Protein AF-A0AAV5K5I3-F1 (afdb_monomer_lite)

Structure (mmCIF, N/CA/C/O backbone):
data_AF-A0AAV5K5I3-F1
#
_entry.id   AF-A0AAV5K5I3-F1
#
loop_
_atom_site.group_PDB
_atom_site.id
_atom_site.type_symbol
_atom_site.label_atom_id
_atom_site.label_alt_id
_atom_site.label_comp_id
_atom_site.label_asym_id
_atom_site.label_entity_id
_atom_site.label_seq_id
_atom_site.pdbx_PDB_ins_code
_atom_site.Cartn_x
_atom_site.Cartn_y
_atom_site.Cartn_z
_atom_site.occupancy
_atom_site.B_iso_or_equiv
_atom_site.auth_seq_id
_atom_site.auth_comp_id
_atom_site.auth_asym_id
_atom_site.auth_atom_id
_atom_site.pdbx_PDB_model_num
ATOM 1 N N . MET A 1 1 ? -13.689 -5.802 -12.348 1.00 28.77 1 MET A N 1
ATOM 2 C CA . MET A 1 1 ? -13.895 -6.308 -13.721 1.00 28.77 1 MET A CA 1
ATOM 3 C C . MET A 1 1 ? -12.537 -6.723 -14.247 1.00 28.77 1 MET A C 1
ATOM 5 O O . MET A 1 1 ? -11.609 -5.952 -14.022 1.00 28.77 1 MET A O 1
ATOM 9 N N . PRO A 1 2 ? -12.398 -7.909 -14.862 1.00 32.22 2 PRO A N 1
ATOM 10 C CA . PRO A 1 2 ? -11.173 -8.268 -15.570 1.00 32.22 2 PRO A CA 1
ATOM 11 C C . PRO A 1 2 ? -10.902 -7.204 -16.636 1.00 32.22 2 PRO A C 1
ATOM 13 O O . PRO A 1 2 ? -11.825 -6.769 -17.326 1.00 32.22 2 PRO A O 1
ATOM 16 N N . ILE A 1 3 ? -9.670 -6.711 -16.691 1.00 36.53 3 ILE A N 1
ATOM 17 C CA . ILE A 1 3 ? -9.288 -5.658 -17.629 1.00 36.53 3 ILE A CA 1
ATOM 18 C C . ILE A 1 3 ? -8.995 -6.301 -18.976 1.00 36.53 3 ILE A C 1
ATOM 20 O O . ILE A 1 3 ? -8.204 -7.233 -19.074 1.00 36.53 3 ILE A O 1
ATOM 24 N N . THR A 1 4 ? -9.692 -5.807 -19.990 1.00 37.00 4 THR A N 1
ATOM 25 C CA . THR A 1 4 ? -9.560 -6.173 -21.397 1.00 37.00 4 THR A CA 1
ATOM 26 C C . THR A 1 4 ? -8.419 -5.367 -22.021 1.00 37.00 4 THR A C 1
ATOM 28 O O . THR A 1 4 ? -8.369 -4.150 -21.834 1.00 37.00 4 THR A O 1
ATOM 31 N N . LEU A 1 5 ? -7.541 -6.002 -22.805 1.00 40.22 5 LEU A N 1
ATOM 32 C CA . LEU A 1 5 ? -6.456 -5.325 -23.540 1.00 40.22 5 LEU A CA 1
ATOM 33 C C . LEU A 1 5 ? -6.976 -4.292 -24.575 1.00 40.22 5 LEU A C 1
ATOM 35 O O . LEU A 1 5 ? -6.235 -3.412 -24.999 1.00 40.22 5 LEU A O 1
ATOM 39 N N . ASN A 1 6 ? -8.277 -4.321 -24.893 1.00 38.25 6 ASN A N 1
ATOM 40 C CA . ASN A 1 6 ? -8.937 -3.445 -25.873 1.00 38.25 6 ASN A CA 1
ATOM 41 C C . ASN A 1 6 ? -9.170 -1.986 -25.420 1.00 38.25 6 ASN A C 1
ATOM 43 O O . ASN A 1 6 ? -9.868 -1.238 -26.097 1.00 38.25 6 ASN A O 1
ATOM 47 N N . CYS A 1 7 ? -8.602 -1.526 -24.300 1.00 34.66 7 CYS A N 1
ATOM 48 C CA . CYS A 1 7 ? -8.714 -0.112 -23.902 1.00 34.66 7 CYS A CA 1
ATOM 49 C C . CYS A 1 7 ? -7.672 0.825 -24.5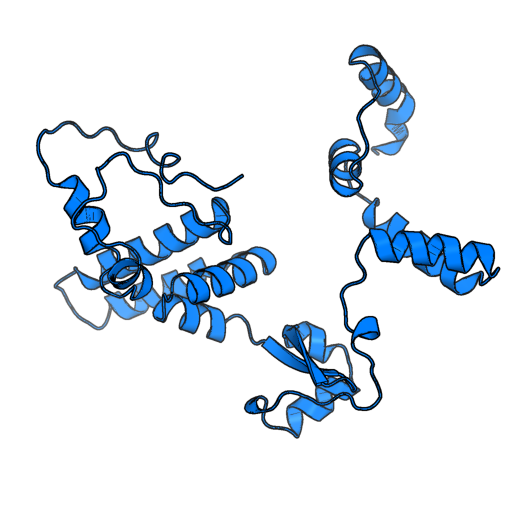51 1.00 34.66 7 CYS A C 1
ATOM 51 O O . CYS A 1 7 ? -7.645 2.005 -24.209 1.00 34.66 7 CYS A O 1
ATOM 53 N N . LEU A 1 8 ? -6.836 0.341 -25.477 1.00 40.84 8 LEU A N 1
ATOM 54 C CA . LEU A 1 8 ? -5.781 1.132 -26.135 1.00 40.84 8 LEU A CA 1
ATOM 55 C C . LEU A 1 8 ? -6.022 1.407 -27.633 1.00 40.84 8 LEU A C 1
ATOM 57 O O . LEU A 1 8 ? -5.112 1.875 -28.309 1.00 40.84 8 LEU A O 1
ATOM 61 N N . GLU A 1 9 ? -7.226 1.175 -28.165 1.00 38.06 9 GLU A N 1
ATOM 62 C CA . GLU A 1 9 ? -7.499 1.409 -29.598 1.00 38.06 9 GLU A CA 1
ATOM 63 C C . GLU A 1 9 ? -7.833 2.863 -29.970 1.00 38.06 9 GLU A C 1
ATOM 65 O O . GLU A 1 9 ? -7.814 3.218 -31.144 1.00 38.06 9 GLU A O 1
ATOM 70 N N . SER A 1 10 ? -8.090 3.760 -29.018 1.00 37.59 10 SER A N 1
ATOM 71 C CA . SER A 1 10 ? -8.530 5.128 -29.340 1.00 37.59 10 SER A CA 1
ATOM 72 C C . SER A 1 10 ? -7.406 6.158 -29.532 1.00 37.59 10 SER A C 1
ATOM 74 O O . SER A 1 10 ? -7.702 7.349 -29.623 1.00 37.59 10 SER A O 1
ATOM 76 N N . LEU A 1 11 ? -6.133 5.743 -29.629 1.00 36.62 11 LEU A N 1
ATOM 77 C CA . LEU A 1 11 ? -4.997 6.679 -29.719 1.00 36.62 11 LEU A CA 1
ATOM 78 C C . LEU A 1 11 ? -4.134 6.613 -30.987 1.00 36.62 11 LEU A C 1
ATOM 80 O O . LEU A 1 11 ? -3.285 7.485 -31.134 1.00 36.62 11 LEU A O 1
ATOM 84 N N . PHE A 1 12 ? -4.355 5.694 -31.934 1.00 30.53 12 PHE A N 1
ATOM 85 C CA . PHE A 1 12 ? -3.572 5.699 -33.179 1.00 30.53 12 PHE A CA 1
ATOM 86 C C . PHE A 1 12 ? -4.379 5.285 -34.417 1.00 30.53 12 PHE A C 1
ATOM 88 O O . PHE A 1 12 ? -4.848 4.158 -34.535 1.00 30.53 12 PHE A O 1
ATOM 95 N N . VAL A 1 13 ? -4.487 6.221 -35.365 1.00 29.78 13 VAL A N 1
ATOM 96 C CA . VAL A 1 13 ? -4.837 5.970 -36.768 1.00 29.78 13 VAL A CA 1
ATOM 97 C C . VAL A 1 13 ? -3.684 5.183 -37.394 1.00 29.78 13 VAL A C 1
ATOM 99 O O . VAL A 1 13 ? -2.587 5.720 -37.523 1.00 29.78 13 VAL A O 1
ATOM 102 N N . TRP A 1 14 ? -3.924 3.935 -37.791 1.00 32.47 14 TRP A N 1
ATOM 103 C CA . TRP A 1 14 ? -2.999 3.159 -38.617 1.00 32.47 14 TRP A CA 1
ATOM 104 C C . TRP A 1 14 ? -3.676 2.831 -39.947 1.00 32.47 14 TRP A C 1
ATOM 106 O O . TRP A 1 14 ? -4.373 1.829 -40.074 1.00 32.47 14 TRP A O 1
ATOM 116 N N . ASP A 1 15 ? -3.451 3.677 -40.951 1.00 27.44 15 ASP A N 1
ATOM 117 C CA . ASP A 1 15 ? -3.540 3.246 -42.343 1.00 27.44 15 ASP A CA 1
ATOM 118 C C . ASP A 1 15 ? -2.239 2.513 -42.680 1.00 27.44 15 ASP A C 1
ATOM 120 O O . ASP A 1 15 ? -1.219 3.150 -42.937 1.00 27.44 15 ASP A O 1
ATOM 124 N N . CYS A 1 16 ? -2.258 1.182 -42.654 1.00 27.61 16 CYS A N 1
ATOM 125 C CA . CYS A 1 16 ? -1.768 0.348 -43.755 1.00 27.61 16 CYS A CA 1
ATOM 126 C C . CYS A 1 16 ? -1.833 -1.138 -43.394 1.00 27.61 16 CYS A C 1
ATOM 128 O O . CYS A 1 16 ? -1.453 -1.580 -42.315 1.00 27.61 16 CYS A O 1
ATOM 130 N N . PHE A 1 17 ? -2.347 -1.870 -44.373 1.00 29.84 17 PHE A N 1
ATOM 131 C CA . PHE A 1 17 ? -2.590 -3.298 -44.441 1.00 29.84 17 PHE A CA 1
ATOM 132 C C . PHE A 1 17 ? -1.394 -4.188 -44.044 1.00 29.84 17 PHE A C 1
ATOM 134 O O . PHE A 1 17 ? -0.239 -3.867 -44.308 1.00 29.84 17 PHE A O 1
ATOM 141 N N . ASP A 1 18 ? -1.768 -5.371 -43.547 1.00 30.30 18 ASP A N 1
ATOM 142 C CA . ASP A 1 18 ? -1.036 -6.643 -43.482 1.00 30.30 18 ASP A CA 1
ATOM 143 C C . ASP A 1 18 ? -0.171 -6.977 -42.240 1.00 30.30 18 ASP A C 1
ATOM 145 O O . ASP A 1 18 ? 0.978 -6.577 -42.081 1.00 30.30 18 ASP A O 1
ATOM 149 N N . ILE A 1 19 ? -0.742 -7.871 -41.414 1.00 29.20 19 ILE A N 1
ATOM 150 C CA . ILE A 1 19 ? -0.135 -9.055 -40.751 1.00 29.20 19 ILE A CA 1
ATOM 151 C C . ILE A 1 19 ? 0.946 -8.819 -39.668 1.00 29.20 19 ILE A C 1
ATOM 153 O O . ILE A 1 19 ? 1.231 -9.719 -38.877 1.00 29.20 19 ILE A O 1
ATOM 157 N N . TYR A 1 20 ? 1.493 -7.616 -39.509 1.00 31.55 20 TYR A N 1
ATOM 158 C CA . TYR A 1 20 ? 2.615 -7.380 -38.583 1.00 31.55 20 TYR A CA 1
ATOM 159 C C . TYR A 1 20 ? 2.246 -7.036 -37.129 1.00 31.55 20 TYR A C 1
ATOM 161 O O . TYR A 1 20 ? 3.134 -7.006 -36.276 1.00 31.55 20 TYR A O 1
ATOM 169 N N . ALA A 1 21 ? 0.965 -6.861 -36.793 1.00 32.41 21 ALA A N 1
ATOM 170 C CA . ALA A 1 21 ? 0.553 -6.494 -35.431 1.00 32.41 21 ALA A CA 1
ATOM 171 C C . ALA A 1 21 ? 0.867 -7.581 -34.375 1.00 32.41 21 ALA A C 1
ATOM 173 O O . ALA A 1 21 ? 1.155 -7.261 -33.222 1.00 32.41 21 ALA A O 1
ATOM 174 N N . CYS A 1 22 ? 0.931 -8.859 -34.774 1.00 32.78 22 CYS A N 1
ATOM 175 C CA . CYS A 1 22 ? 1.299 -9.966 -33.879 1.00 32.78 22 CYS A CA 1
ATOM 176 C C . CYS A 1 22 ? 2.805 -9.973 -33.518 1.00 32.78 22 CYS A C 1
ATOM 178 O O . CYS A 1 22 ? 3.223 -10.578 -32.532 1.00 32.78 22 CYS A O 1
ATOM 180 N N . ARG A 1 23 ? 3.642 -9.246 -34.275 1.00 33.12 23 ARG A N 1
ATOM 181 C CA . ARG A 1 23 ? 5.075 -9.088 -33.983 1.00 33.12 23 ARG A CA 1
ATOM 182 C C . ARG A 1 23 ? 5.367 -8.013 -32.944 1.00 33.12 23 ARG A C 1
ATOM 184 O O . ARG A 1 23 ? 6.394 -8.097 -32.283 1.00 33.12 23 ARG A O 1
ATOM 191 N N . CYS A 1 24 ? 4.474 -7.044 -32.767 1.00 35.84 24 CYS A N 1
ATOM 192 C CA . CYS A 1 24 ? 4.642 -5.996 -31.766 1.00 35.84 24 CYS A CA 1
ATOM 193 C C . CYS A 1 24 ? 4.570 -6.581 -30.350 1.00 35.84 24 CYS A C 1
ATOM 195 O O . CYS A 1 24 ? 5.475 -6.350 -29.560 1.00 35.84 24 CYS A O 1
ATOM 197 N N . ILE A 1 25 ? 3.598 -7.450 -30.056 1.00 37.50 25 ILE A N 1
ATOM 198 C CA . ILE A 1 25 ? 3.520 -8.134 -28.750 1.00 37.50 25 ILE A CA 1
ATOM 199 C C . ILE A 1 25 ? 4.769 -9.004 -28.495 1.00 37.50 25 ILE A C 1
ATOM 201 O O . ILE A 1 25 ? 5.260 -9.054 -27.373 1.00 37.50 25 ILE A O 1
ATOM 205 N N . ASN A 1 26 ? 5.340 -9.604 -29.546 1.00 36.22 26 ASN A N 1
ATOM 206 C CA . ASN A 1 26 ? 6.554 -10.424 -29.472 1.00 36.22 26 ASN A CA 1
ATOM 207 C C . ASN A 1 26 ? 7.854 -9.590 -29.321 1.00 36.22 26 ASN A C 1
ATOM 209 O O . ASN A 1 26 ? 8.831 -10.062 -28.754 1.00 36.22 26 ASN A O 1
ATOM 213 N N . ALA A 1 27 ? 7.877 -8.335 -29.789 1.00 40.84 27 ALA A N 1
ATOM 214 C CA . ALA A 1 27 ? 9.049 -7.455 -29.710 1.00 40.84 27 ALA A CA 1
ATOM 215 C C . ALA A 1 27 ? 9.175 -6.705 -28.369 1.00 40.84 27 ALA A C 1
ATOM 217 O O . ALA A 1 27 ? 10.286 -6.362 -27.975 1.00 40.84 27 ALA A O 1
ATOM 218 N N . TYR A 1 28 ? 8.066 -6.464 -27.658 1.00 43.09 28 TYR A N 1
ATOM 219 C CA . TYR A 1 28 ? 8.068 -5.703 -26.396 1.00 43.09 28 TYR A CA 1
ATOM 220 C C . TYR A 1 28 ? 8.263 -6.555 -25.127 1.00 43.09 28 TYR A C 1
ATOM 222 O O . TYR A 1 28 ? 8.419 -5.997 -24.045 1.00 43.09 28 TYR A O 1
ATOM 230 N N . PHE A 1 29 ? 8.238 -7.889 -25.237 1.00 45.00 29 PHE A N 1
ATOM 231 C CA . PHE A 1 29 ? 8.153 -8.813 -24.094 1.00 45.00 29 PHE A CA 1
ATOM 232 C C . PHE A 1 29 ? 9.168 -9.971 -24.154 1.00 45.00 29 PHE A C 1
ATOM 234 O O . PHE A 1 29 ? 8.915 -11.050 -23.621 1.00 45.00 29 PHE A O 1
ATOM 241 N N . VAL A 1 30 ? 10.337 -9.762 -24.772 1.00 42.69 30 VAL A N 1
ATOM 242 C CA . VAL A 1 30 ? 11.380 -10.804 -24.911 1.00 42.69 30 VAL A CA 1
ATOM 243 C C . VAL A 1 30 ? 11.923 -11.285 -23.548 1.00 42.69 30 VAL A C 1
ATOM 245 O O . VAL A 1 30 ? 12.377 -12.421 -23.442 1.00 42.69 30 VAL A O 1
ATOM 248 N N . ASP A 1 31 ? 11.771 -10.486 -22.485 1.00 39.19 31 ASP A N 1
ATOM 249 C CA . ASP A 1 31 ? 12.214 -10.826 -21.122 1.00 39.19 31 ASP A CA 1
ATOM 250 C C . ASP A 1 31 ? 11.104 -11.376 -20.196 1.00 39.19 31 ASP A C 1
ATOM 252 O O . ASP A 1 31 ? 11.361 -11.651 -19.025 1.00 39.19 31 ASP A O 1
ATOM 256 N N . CYS A 1 32 ? 9.865 -11.549 -20.677 1.00 40.41 32 CYS A N 1
ATOM 257 C CA . CYS A 1 32 ? 8.726 -11.954 -19.842 1.00 40.41 32 CYS A CA 1
ATOM 258 C C . CYS A 1 32 ? 8.441 -13.459 -19.957 1.00 40.41 32 CYS A C 1
ATOM 260 O O . CYS A 1 32 ? 7.805 -13.944 -20.898 1.00 40.41 32 CYS A O 1
ATOM 262 N N . PHE A 1 33 ? 8.925 -14.216 -18.974 1.00 38.09 33 PHE A N 1
ATOM 263 C CA . PHE A 1 33 ? 8.929 -15.680 -18.988 1.00 38.09 33 PHE A CA 1
ATOM 264 C C . PHE A 1 33 ? 7.515 -16.293 -18.818 1.00 38.09 33 PHE A C 1
ATOM 266 O O . PHE A 1 33 ? 7.261 -17.379 -19.349 1.00 38.09 33 PHE A O 1
ATOM 273 N N . ILE A 1 34 ? 6.550 -15.569 -18.219 1.00 39.06 34 ILE A N 1
ATOM 274 C CA . ILE A 1 34 ? 5.124 -15.970 -18.166 1.00 39.06 34 ILE A CA 1
ATOM 275 C C . ILE A 1 34 ? 4.421 -15.863 -19.527 1.00 39.06 34 ILE A C 1
ATOM 277 O O . ILE A 1 34 ? 3.647 -16.758 -19.874 1.00 39.06 34 ILE A O 1
ATOM 281 N N . ILE A 1 35 ? 4.691 -14.825 -20.330 1.00 42.28 35 ILE A N 1
ATOM 282 C CA . ILE A 1 35 ? 4.069 -14.678 -21.663 1.00 42.28 35 ILE A CA 1
ATOM 283 C C . ILE A 1 35 ? 4.551 -15.787 -22.606 1.00 42.28 35 ILE A C 1
ATOM 285 O O . ILE A 1 35 ? 3.774 -16.273 -23.420 1.00 42.28 35 ILE A O 1
ATOM 289 N N . SER A 1 36 ? 5.790 -16.251 -22.433 1.00 40.06 36 SER A N 1
ATOM 290 C CA . SER A 1 36 ? 6.360 -17.356 -23.212 1.00 40.06 36 SER A CA 1
ATOM 291 C C . SER A 1 36 ? 5.856 -18.749 -22.785 1.00 40.06 36 SER A C 1
ATOM 293 O O . SER A 1 36 ? 5.710 -19.626 -23.631 1.00 40.06 36 SER A O 1
ATOM 295 N N . ASN A 1 37 ? 5.554 -18.978 -21.495 1.00 35.28 37 ASN A N 1
ATOM 296 C CA . ASN A 1 37 ? 5.188 -20.317 -20.990 1.00 35.28 37 ASN A CA 1
ATOM 297 C C . ASN A 1 37 ? 3.688 -20.563 -20.750 1.00 35.28 37 ASN A C 1
ATOM 299 O O . ASN A 1 37 ? 3.273 -21.721 -20.756 1.00 35.28 37 ASN A O 1
ATOM 303 N N . TYR A 1 38 ? 2.869 -19.532 -20.514 1.00 37.75 38 TYR A N 1
ATOM 304 C CA . TYR A 1 38 ? 1.425 -19.703 -20.266 1.00 37.75 38 TYR A CA 1
ATOM 305 C C . TYR A 1 38 ? 0.543 -19.348 -21.464 1.00 37.75 38 TYR A C 1
ATOM 307 O O . TYR A 1 38 ? -0.617 -19.761 -21.512 1.00 37.75 38 TYR A O 1
ATOM 315 N N . ILE A 1 39 ? 1.081 -18.618 -22.440 1.00 38.69 39 ILE A N 1
ATOM 316 C CA . ILE A 1 39 ? 0.418 -18.384 -23.716 1.00 38.69 39 ILE A CA 1
ATOM 317 C C . ILE A 1 39 ? 1.122 -19.277 -24.725 1.00 38.69 39 ILE A C 1
ATOM 319 O O . ILE A 1 39 ? 2.184 -18.956 -25.247 1.00 38.69 39 ILE A O 1
ATOM 323 N N . VAL A 1 40 ? 0.515 -20.423 -25.012 1.00 35.41 40 VAL A N 1
ATOM 324 C CA . VAL A 1 40 ? 0.776 -21.121 -26.268 1.00 35.41 40 VAL A CA 1
ATOM 325 C C . VAL A 1 40 ? 0.274 -20.181 -27.372 1.00 35.41 40 VAL A C 1
ATOM 327 O O . VAL A 1 40 ? -0.891 -20.236 -27.755 1.00 35.41 40 VAL A O 1
ATOM 330 N N . ILE A 1 41 ? 1.127 -19.269 -27.860 1.00 41.09 41 ILE A N 1
ATOM 331 C CA . ILE A 1 41 ? 0.860 -18.400 -29.028 1.00 41.09 41 ILE A CA 1
ATOM 332 C C . ILE A 1 41 ? 0.935 -19.239 -30.322 1.00 41.09 41 ILE A C 1
ATOM 334 O O . ILE A 1 41 ? 1.419 -18.779 -31.351 1.00 41.09 41 ILE A O 1
ATOM 338 N N . GLU A 1 42 ? 0.523 -20.506 -30.278 1.00 40.75 42 GLU A N 1
ATOM 339 C CA . GLU A 1 42 ? 0.370 -21.316 -31.487 1.00 40.75 42 GLU A CA 1
ATOM 340 C C . GLU A 1 42 ? -1.086 -21.330 -31.977 1.00 40.75 42 GLU A C 1
ATOM 342 O O . GLU A 1 42 ? -1.284 -21.603 -33.152 1.00 40.75 42 GLU A O 1
ATOM 347 N N . ASP A 1 43 ? -2.082 -20.932 -31.160 1.00 40.88 43 ASP A N 1
ATOM 348 C CA . ASP A 1 43 ? -3.507 -21.012 -31.555 1.00 40.88 43 ASP A CA 1
ATOM 349 C C . ASP A 1 43 ? -4.431 -19.875 -31.050 1.00 40.88 43 ASP A C 1
ATOM 351 O O . ASP A 1 43 ? -5.648 -19.949 -31.220 1.00 40.88 43 ASP A O 1
ATOM 355 N N . VAL A 1 44 ? -3.906 -18.807 -30.437 1.00 46.38 44 VAL A N 1
ATOM 356 C CA . VAL A 1 44 ? -4.742 -17.699 -29.925 1.00 46.38 44 VAL A CA 1
ATOM 357 C C . VAL A 1 44 ? -4.933 -16.642 -31.020 1.00 46.38 44 VAL A C 1
ATOM 359 O O . VAL A 1 44 ? -3.961 -16.050 -31.495 1.00 46.38 44 VAL A O 1
ATOM 362 N N . GLY A 1 45 ? -6.178 -16.428 -31.458 1.00 46.94 45 GLY A N 1
ATOM 363 C CA . GLY A 1 45 ? -6.514 -15.473 -32.516 1.00 46.94 45 GLY A CA 1
ATOM 364 C C . GLY A 1 45 ? -6.289 -14.027 -32.069 1.00 46.94 45 GLY A C 1
ATOM 365 O O . GLY A 1 45 ? -6.315 -13.724 -30.880 1.00 46.94 45 GLY A O 1
ATOM 366 N N . ALA A 1 46 ? -6.104 -13.105 -33.021 1.00 49.84 46 ALA A N 1
ATOM 367 C CA . ALA A 1 46 ? -5.841 -11.682 -32.753 1.00 49.84 46 ALA A CA 1
ATOM 368 C C . ALA A 1 46 ? -6.932 -10.958 -31.922 1.00 49.84 46 ALA A C 1
ATOM 370 O O . ALA A 1 46 ? -6.700 -9.836 -31.479 1.00 49.84 46 ALA A O 1
ATOM 371 N N . ASP A 1 47 ? -8.076 -11.608 -31.685 1.00 48.38 47 ASP A N 1
ATOM 372 C CA . ASP A 1 47 ? -9.245 -11.076 -30.976 1.00 48.38 47 ASP A CA 1
ATOM 373 C C . ASP A 1 47 ? -9.455 -11.674 -29.567 1.00 48.38 47 ASP A C 1
ATOM 375 O O . ASP A 1 47 ? -10.391 -11.290 -28.858 1.00 48.38 47 ASP A O 1
ATOM 379 N N . ASP A 1 48 ? -8.611 -12.613 -29.131 1.00 44.84 48 ASP A N 1
ATOM 380 C CA . ASP A 1 48 ? -8.796 -13.305 -27.854 1.00 44.84 48 ASP A CA 1
ATOM 381 C C . ASP A 1 48 ? -8.221 -12.499 -26.672 1.00 44.84 48 ASP A C 1
ATOM 383 O O . ASP A 1 48 ? -7.042 -12.145 -26.606 1.00 44.84 48 ASP A O 1
ATOM 387 N N . VAL A 1 49 ? -9.079 -12.207 -25.692 1.00 48.44 49 VAL A N 1
ATOM 388 C CA . VAL A 1 49 ? -8.748 -11.382 -24.521 1.00 48.44 49 VAL A CA 1
ATOM 389 C C . VAL A 1 49 ? -8.079 -12.218 -23.427 1.00 48.44 49 VAL A C 1
ATOM 391 O O . VAL A 1 49 ? -8.687 -13.147 -22.897 1.00 48.44 49 VAL A O 1
ATOM 394 N N . ILE A 1 50 ? -6.879 -11.816 -22.991 1.00 55.31 50 ILE A N 1
ATOM 395 C CA . ILE A 1 50 ? -6.177 -12.430 -21.851 1.00 55.31 50 ILE A CA 1
ATOM 396 C C . ILE A 1 50 ? -6.557 -11.700 -20.550 1.00 55.31 50 ILE A C 1
ATOM 398 O O . ILE A 1 50 ? -6.216 -10.525 -20.380 1.00 55.31 50 ILE A O 1
ATOM 402 N N . PRO A 1 51 ? -7.254 -12.351 -19.604 1.00 56.00 51 PRO A N 1
ATOM 403 C CA . PRO A 1 51 ? -7.629 -11.718 -18.349 1.00 56.00 51 PRO A CA 1
ATOM 404 C C . PRO A 1 51 ? -6.429 -11.611 -17.399 1.00 56.00 51 PRO A C 1
ATOM 406 O O . PRO A 1 51 ? -5.819 -12.613 -17.032 1.00 56.00 51 PRO A O 1
ATOM 409 N N . LEU A 1 52 ? -6.148 -10.394 -16.925 1.00 61.31 52 LEU A N 1
ATOM 410 C CA . LEU A 1 52 ? -5.178 -10.125 -15.858 1.00 61.31 52 LEU A CA 1
ATOM 411 C C . LEU A 1 52 ? -5.925 -9.793 -14.553 1.00 61.31 52 LEU A C 1
ATOM 413 O O . LEU A 1 52 ? -6.274 -8.635 -14.320 1.00 61.31 52 LEU A O 1
ATOM 417 N N . PRO A 1 53 ? -6.231 -10.785 -13.697 1.00 64.69 53 PRO A N 1
ATOM 418 C CA . PRO A 1 53 ? -7.086 -10.580 -12.524 1.00 64.69 53 PRO A CA 1
ATOM 419 C C . PRO A 1 53 ? -6.434 -9.735 -11.419 1.00 64.69 53 PRO A C 1
ATOM 421 O O . PRO A 1 53 ? -7.148 -9.113 -10.635 1.00 64.69 53 PRO A O 1
ATOM 424 N N . ASN A 1 54 ? -5.099 -9.690 -11.367 1.00 61.09 54 ASN A N 1
ATOM 425 C CA . ASN A 1 54 ? -4.337 -9.079 -10.272 1.00 61.09 54 ASN A CA 1
ATOM 426 C C . ASN A 1 54 ? -3.681 -7.740 -10.634 1.00 61.09 54 ASN A C 1
ATOM 428 O O . ASN A 1 54 ? -2.965 -7.167 -9.815 1.00 61.09 54 ASN A O 1
ATOM 432 N N . VAL A 1 55 ? -3.921 -7.229 -11.843 1.00 73.81 55 VAL A N 1
ATOM 433 C CA . VAL A 1 55 ? -3.325 -5.981 -12.332 1.00 73.81 55 VAL A CA 1
ATOM 434 C C . VAL A 1 55 ? -4.446 -5.026 -12.715 1.00 73.81 55 VAL A C 1
ATOM 436 O O . VAL A 1 55 ? -5.341 -5.397 -13.468 1.00 73.81 55 VAL A O 1
ATOM 439 N N . THR A 1 56 ? -4.426 -3.798 -12.188 1.00 78.50 56 THR A N 1
ATOM 440 C CA . THR A 1 56 ? -5.419 -2.770 -12.542 1.00 78.50 56 THR A CA 1
ATOM 441 C C . THR A 1 56 ? -5.076 -2.114 -13.885 1.00 78.50 56 THR A C 1
ATOM 443 O O . THR A 1 56 ? -3.924 -2.130 -14.306 1.00 78.50 56 THR A O 1
ATOM 446 N N . SER A 1 57 ? -6.043 -1.492 -14.572 1.00 75.94 57 SER A N 1
ATOM 447 C CA . SER A 1 57 ? -5.800 -0.874 -15.889 1.00 75.94 57 SER A CA 1
ATOM 448 C C . SER A 1 57 ? -4.799 0.275 -15.796 1.00 75.94 57 SER A C 1
ATOM 450 O O . SER A 1 57 ? -3.937 0.425 -16.657 1.00 75.94 57 SER A O 1
ATOM 452 N N . LYS A 1 58 ? -4.879 1.048 -14.707 1.00 80.38 58 LYS A N 1
ATOM 453 C CA . LYS A 1 58 ? -3.935 2.120 -14.383 1.00 80.38 58 LYS A CA 1
ATOM 454 C C . LYS A 1 58 ? -2.508 1.581 -14.245 1.00 80.38 58 LYS A C 1
ATOM 456 O O . LYS A 1 58 ? -1.581 2.167 -14.793 1.00 80.38 58 LYS A O 1
ATOM 461 N N . VAL A 1 59 ? -2.342 0.468 -13.532 1.00 83.81 59 VAL A N 1
ATOM 462 C CA . VAL A 1 59 ? -1.033 -0.162 -13.305 1.00 83.81 59 VAL A CA 1
ATOM 463 C C . VAL A 1 59 ? -0.508 -0.782 -14.589 1.00 83.81 59 VAL A C 1
ATOM 465 O O . VAL A 1 59 ? 0.639 -0.546 -14.943 1.00 83.81 59 VAL A O 1
ATOM 468 N N . LEU A 1 60 ? -1.356 -1.493 -15.333 1.00 80.94 60 LEU A N 1
ATOM 469 C CA . LEU A 1 60 ? -0.981 -2.088 -16.612 1.00 80.94 60 LEU A CA 1
ATOM 470 C C . LEU A 1 60 ? -0.515 -1.025 -17.614 1.00 80.94 60 LEU A C 1
ATOM 472 O O . LEU A 1 60 ? 0.500 -1.215 -18.272 1.00 80.94 60 LEU A O 1
ATOM 476 N N . SER A 1 61 ? -1.198 0.121 -17.683 1.00 80.44 61 SER A N 1
ATOM 477 C CA . SER A 1 61 ? -0.776 1.243 -18.531 1.00 80.44 61 SER A CA 1
ATOM 478 C C . SER A 1 61 ? 0.628 1.738 -18.180 1.00 80.44 61 SER A C 1
ATOM 480 O O . SER A 1 61 ? 1.408 2.028 -19.081 1.00 80.44 61 SER A O 1
ATOM 482 N N . LYS A 1 62 ? 0.956 1.816 -16.886 1.00 86.88 62 LYS A N 1
ATOM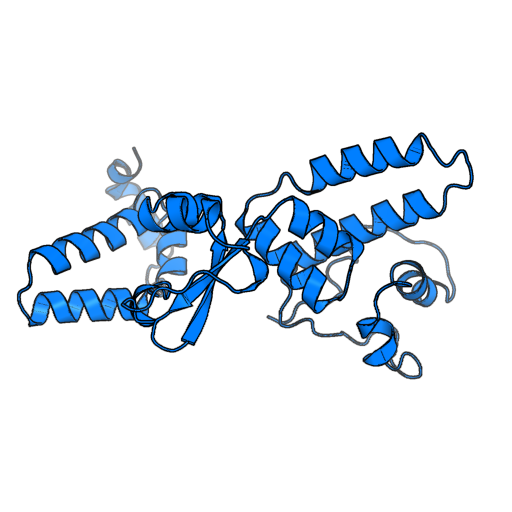 483 C CA . LYS A 1 62 ? 2.281 2.216 -16.393 1.00 86.88 62 LYS A CA 1
ATOM 484 C C . LYS A 1 62 ? 3.350 1.155 -16.668 1.00 86.88 62 LYS A C 1
ATOM 486 O O . LYS A 1 62 ? 4.465 1.503 -17.032 1.00 86.88 62 LYS A O 1
ATOM 491 N N . VAL A 1 63 ? 3.013 -0.128 -16.537 1.00 83.69 63 VAL A N 1
ATOM 492 C CA . VAL A 1 63 ? 3.911 -1.233 -16.912 1.00 83.69 63 VAL A CA 1
ATOM 493 C C . VAL A 1 63 ? 4.232 -1.179 -18.408 1.00 83.69 63 VAL A C 1
ATOM 495 O O . VAL A 1 63 ? 5.389 -1.290 -18.791 1.00 83.69 63 VAL A O 1
ATOM 498 N N . ILE A 1 64 ? 3.227 -0.940 -19.254 1.00 80.19 64 ILE A N 1
ATOM 499 C CA . ILE A 1 64 ? 3.419 -0.810 -20.705 1.00 80.19 64 ILE A CA 1
ATOM 500 C C . ILE A 1 64 ? 4.279 0.416 -21.043 1.00 80.19 64 ILE A C 1
ATOM 502 O O . ILE A 1 64 ? 5.147 0.317 -21.904 1.00 80.19 64 ILE A O 1
ATOM 506 N N . GLU A 1 65 ? 4.050 1.554 -20.381 1.00 86.19 65 GLU A N 1
ATOM 507 C CA . GLU A 1 65 ? 4.881 2.764 -20.505 1.00 86.19 65 GLU A CA 1
ATOM 508 C C . GLU A 1 65 ? 6.356 2.449 -20.206 1.00 86.19 65 GLU A C 1
ATOM 510 O O . GLU A 1 65 ? 7.216 2.744 -21.030 1.00 86.19 65 GLU A O 1
ATOM 515 N N . TYR A 1 66 ? 6.628 1.750 -19.098 1.00 86.44 66 TYR A N 1
ATOM 516 C CA . TYR A 1 66 ? 7.974 1.303 -18.728 1.00 86.44 66 TYR A CA 1
ATOM 517 C C . TYR A 1 66 ? 8.623 0.411 -19.792 1.00 86.44 66 TYR A C 1
ATOM 519 O O . TYR A 1 66 ? 9.749 0.673 -20.219 1.00 86.44 66 TYR A O 1
ATOM 527 N N . CYS A 1 67 ? 7.910 -0.626 -20.244 1.00 80.50 67 CYS A N 1
ATOM 528 C CA . CYS A 1 67 ? 8.425 -1.558 -21.246 1.00 80.50 67 CYS A CA 1
ATOM 529 C C . CYS A 1 67 ? 8.736 -0.863 -22.577 1.00 80.50 67 CYS A C 1
ATOM 531 O O . CYS A 1 67 ? 9.751 -1.172 -23.195 1.00 80.50 67 CYS A O 1
ATOM 533 N N . LYS A 1 68 ? 7.892 0.079 -23.019 1.00 80.12 68 LYS A N 1
ATOM 534 C CA . LYS A 1 68 ? 8.111 0.820 -24.270 1.00 80.12 68 LYS A CA 1
ATOM 535 C C . LYS A 1 68 ? 9.398 1.633 -24.228 1.00 80.12 68 LYS A C 1
ATOM 537 O O . LYS A 1 68 ? 10.223 1.474 -25.122 1.00 80.12 68 LYS A O 1
ATOM 542 N N . GLU A 1 69 ? 9.594 2.416 -23.171 1.00 83.38 69 GLU A N 1
ATOM 543 C CA . GLU A 1 69 ? 10.781 3.266 -23.038 1.00 83.38 69 GLU A CA 1
ATOM 544 C C . GLU A 1 69 ? 12.076 2.434 -23.042 1.00 83.38 69 GLU A C 1
ATOM 546 O O . GLU A 1 69 ? 13.033 2.744 -23.748 1.00 83.38 69 GLU A O 1
ATOM 551 N N . HIS A 1 70 ? 12.086 1.311 -22.315 1.00 79.88 70 HIS A N 1
ATOM 552 C CA . HIS A 1 70 ? 13.267 0.448 -22.202 1.00 79.88 70 HIS A CA 1
ATOM 553 C C . HIS A 1 70 ? 13.577 -0.323 -23.489 1.00 79.88 70 HIS A C 1
ATOM 555 O O . HIS A 1 70 ? 14.743 -0.587 -23.783 1.00 79.88 70 HIS A O 1
ATOM 561 N N . VAL A 1 71 ? 12.557 -0.668 -24.278 1.00 74.44 71 VAL A N 1
ATOM 562 C CA . VAL A 1 71 ? 12.736 -1.306 -25.591 1.00 74.44 71 VAL A CA 1
ATOM 563 C C . VAL A 1 71 ? 13.217 -0.294 -26.631 1.00 74.44 71 VAL A C 1
ATOM 565 O O . VAL A 1 71 ? 14.076 -0.620 -27.449 1.00 74.44 71 VAL A O 1
ATOM 568 N N . GLU A 1 72 ? 12.703 0.935 -26.613 1.00 72.75 72 GLU A N 1
ATOM 569 C CA . GLU A 1 72 ? 13.161 2.004 -27.508 1.00 72.75 72 GLU A CA 1
ATOM 570 C C . GLU A 1 72 ? 14.619 2.386 -27.219 1.00 72.75 72 GLU A C 1
ATOM 572 O O . GLU A 1 72 ? 15.426 2.461 -28.149 1.00 72.75 72 GLU A O 1
ATOM 577 N N . ALA A 1 73 ? 14.996 2.488 -25.941 1.00 69.12 73 ALA A N 1
ATOM 578 C CA . ALA A 1 73 ? 16.377 2.726 -25.520 1.00 69.12 73 ALA A CA 1
ATOM 579 C C . ALA A 1 73 ? 17.337 1.574 -25.884 1.00 69.12 73 ALA A C 1
ATOM 581 O O . ALA A 1 73 ? 18.508 1.815 -26.175 1.00 69.12 73 ALA A O 1
ATOM 582 N N . ALA A 1 74 ? 16.862 0.322 -25.903 1.00 65.94 74 ALA A N 1
ATOM 583 C CA . ALA A 1 74 ? 17.675 -0.842 -26.271 1.00 65.94 74 ALA A CA 1
ATOM 584 C C . ALA A 1 74 ? 17.933 -0.970 -27.786 1.00 65.94 74 ALA A C 1
ATOM 586 O O . ALA A 1 74 ? 18.912 -1.599 -28.186 1.00 65.94 74 ALA A O 1
ATOM 587 N N . ASN A 1 75 ? 17.076 -0.385 -28.632 1.00 64.88 75 ASN A N 1
ATOM 588 C CA . ASN A 1 75 ? 17.166 -0.486 -30.095 1.00 64.88 75 ASN A CA 1
ATOM 589 C C . ASN A 1 75 ? 17.990 0.636 -30.757 1.00 64.88 75 ASN A C 1
ATOM 591 O O . ASN A 1 75 ? 18.217 0.587 -31.968 1.00 64.88 75 ASN A O 1
ATOM 595 N N . SER A 1 76 ? 18.441 1.651 -30.012 1.00 61.97 76 SER A N 1
ATOM 596 C CA . SER A 1 76 ? 19.306 2.699 -30.565 1.00 61.97 76 SER A CA 1
ATOM 597 C C . SER A 1 76 ? 20.760 2.210 -30.679 1.00 61.97 76 SER A C 1
ATOM 599 O O . SER A 1 76 ? 21.428 2.008 -29.667 1.00 61.97 76 SER A O 1
ATOM 601 N N . ASP A 1 77 ? 21.261 2.049 -31.908 1.00 55.12 77 ASP A N 1
ATOM 602 C CA . ASP A 1 77 ? 22.602 1.513 -32.243 1.00 55.12 77 ASP A CA 1
ATOM 603 C C . ASP A 1 77 ? 23.771 2.490 -31.942 1.00 55.12 77 ASP A C 1
ATOM 605 O O . ASP A 1 77 ? 24.942 2.184 -32.161 1.00 55.12 77 ASP A O 1
ATOM 609 N N . ASP A 1 78 ? 23.486 3.684 -31.407 1.00 58.44 78 ASP A N 1
ATOM 610 C CA . ASP A 1 78 ? 24.476 4.742 -31.189 1.00 58.44 78 ASP A CA 1
ATOM 611 C C . ASP A 1 78 ? 24.797 4.976 -29.696 1.00 58.44 78 ASP A C 1
ATOM 613 O O . ASP A 1 78 ? 24.046 5.583 -28.938 1.00 58.44 78 ASP A O 1
ATOM 617 N N . ARG A 1 79 ? 26.026 4.587 -29.317 1.00 54.16 79 ARG A N 1
ATOM 618 C CA . ARG A 1 79 ? 26.818 5.085 -28.167 1.00 54.16 79 ARG A CA 1
ATOM 619 C C . ARG A 1 79 ? 26.315 4.713 -26.753 1.00 54.16 79 ARG A C 1
ATOM 621 O O . ARG A 1 79 ? 25.822 5.539 -25.987 1.00 54.16 79 ARG A O 1
ATOM 628 N N . ALA A 1 80 ? 26.656 3.483 -26.366 1.00 59.25 80 ALA A N 1
ATOM 629 C CA . ALA A 1 80 ? 26.353 2.736 -25.133 1.00 59.25 80 ALA A CA 1
ATOM 630 C C . ALA A 1 80 ? 26.667 3.361 -23.740 1.00 59.25 80 ALA A C 1
ATOM 632 O O . ALA A 1 80 ? 26.630 2.648 -22.739 1.00 59.25 80 ALA A O 1
ATOM 633 N N . THR A 1 81 ? 26.969 4.656 -23.619 1.00 57.41 81 THR A N 1
ATOM 634 C CA . THR A 1 81 ? 27.228 5.309 -22.316 1.00 57.41 81 THR A CA 1
ATOM 635 C C . THR A 1 81 ? 26.340 6.512 -22.011 1.00 57.41 81 THR A C 1
ATOM 637 O O . THR A 1 81 ? 26.031 6.709 -20.844 1.00 57.41 81 THR A O 1
ATOM 640 N N . TYR A 1 82 ? 25.891 7.284 -23.007 1.00 53.84 82 TYR A N 1
ATOM 641 C CA . TYR A 1 82 ? 25.071 8.484 -22.760 1.00 53.84 82 TYR A CA 1
ATOM 642 C C . TYR A 1 82 ? 23.575 8.156 -22.627 1.00 53.84 82 TYR A C 1
ATOM 644 O O . TYR A 1 82 ? 22.918 8.640 -21.712 1.00 53.84 82 TYR A O 1
ATOM 652 N N . VAL A 1 83 ? 23.071 7.236 -23.460 1.00 56.81 83 VAL A N 1
ATOM 653 C CA . VAL A 1 83 ? 21.676 6.748 -23.422 1.00 56.81 83 VAL A CA 1
ATOM 654 C C . VAL A 1 83 ? 21.332 6.111 -22.067 1.00 56.81 83 VAL A C 1
ATOM 656 O O . VAL A 1 83 ? 20.215 6.224 -21.578 1.00 56.81 83 VAL A O 1
ATOM 659 N N . ASN A 1 84 ? 22.317 5.494 -21.408 1.00 65.25 84 ASN A N 1
ATOM 660 C CA . ASN A 1 84 ? 22.138 4.875 -20.095 1.00 65.25 84 ASN A CA 1
ATOM 661 C C . ASN A 1 84 ? 21.846 5.918 -18.994 1.00 65.25 84 ASN A C 1
ATOM 663 O O . ASN A 1 84 ? 21.083 5.646 -18.073 1.00 65.25 84 ASN A O 1
ATOM 667 N N . ASP A 1 85 ? 22.412 7.124 -19.086 1.00 76.00 85 ASP A N 1
ATOM 668 C CA . ASP A 1 85 ? 22.168 8.174 -18.091 1.00 76.00 85 ASP A CA 1
ATOM 669 C C . ASP A 1 85 ? 20.820 8.879 -18.310 1.00 76.00 85 ASP A C 1
ATOM 671 O O . ASP A 1 85 ? 20.158 9.230 -17.332 1.00 76.00 85 ASP A O 1
ATOM 675 N N . GLU A 1 86 ? 20.367 9.016 -19.562 1.00 81.56 86 GLU A N 1
ATOM 676 C CA . GLU A 1 86 ? 19.005 9.478 -19.875 1.00 81.56 86 GLU A CA 1
ATOM 677 C C . GLU A 1 86 ? 17.948 8.467 -19.416 1.00 81.56 86 GLU A C 1
ATOM 679 O O . GLU A 1 86 ? 16.980 8.857 -18.765 1.00 81.56 86 GLU A O 1
ATOM 684 N N . LEU A 1 87 ? 18.173 7.169 -19.652 1.00 83.19 87 LEU A N 1
ATOM 685 C CA . LEU A 1 87 ? 17.269 6.110 -19.198 1.00 83.19 87 LEU A CA 1
ATOM 686 C C . LEU A 1 87 ? 17.185 6.050 -17.667 1.00 83.19 87 LEU A C 1
ATOM 688 O O . LEU A 1 87 ? 16.094 5.976 -17.117 1.00 83.19 87 LEU A O 1
ATOM 692 N N . LYS A 1 88 ? 18.310 6.188 -16.954 1.00 87.00 88 LYS A N 1
ATOM 693 C CA . LYS A 1 88 ? 18.305 6.294 -15.483 1.00 87.00 88 LYS A CA 1
ATOM 694 C C . LYS A 1 88 ? 17.570 7.531 -14.977 1.00 87.00 88 LYS A C 1
ATOM 696 O O . LYS A 1 88 ? 16.932 7.480 -13.925 1.00 87.00 88 LYS A O 1
ATOM 701 N N . ALA A 1 89 ? 17.706 8.664 -15.668 1.00 89.56 89 ALA A N 1
ATOM 702 C CA . ALA A 1 89 ? 16.979 9.878 -15.311 1.00 89.56 89 ALA A CA 1
ATOM 703 C C . ALA A 1 89 ? 15.472 9.677 -15.507 1.00 89.56 89 ALA A C 1
ATOM 705 O O . ALA A 1 89 ? 14.685 10.063 -14.642 1.00 89.56 89 ALA A O 1
ATOM 706 N N . TRP A 1 90 ? 15.088 9.007 -16.593 1.00 92.44 90 TRP A N 1
ATOM 707 C CA . TRP A 1 90 ? 13.710 8.620 -16.846 1.00 92.44 90 TRP A CA 1
ATOM 708 C C . TRP A 1 90 ? 13.191 7.637 -15.793 1.00 92.44 90 TRP A C 1
ATOM 710 O O . TRP A 1 90 ? 12.128 7.877 -15.235 1.00 92.44 90 TRP A O 1
ATOM 720 N N . ASP A 1 91 ? 13.958 6.606 -15.425 1.00 91.56 91 ASP A N 1
ATOM 721 C CA . ASP A 1 91 ? 13.619 5.666 -14.346 1.00 91.56 91 ASP A CA 1
ATOM 722 C C . ASP A 1 91 ? 13.350 6.390 -13.025 1.00 91.56 91 ASP A C 1
ATOM 724 O O . ASP A 1 91 ? 12.364 6.113 -12.335 1.00 91.56 91 ASP A O 1
ATOM 728 N N . ALA A 1 92 ? 14.203 7.361 -12.686 1.00 90.62 92 ALA A N 1
ATOM 729 C CA . ALA A 1 92 ? 14.052 8.186 -11.494 1.00 90.62 92 ALA A CA 1
ATOM 730 C C . ALA A 1 92 ? 12.803 9.084 -11.541 1.00 90.62 92 ALA A C 1
ATOM 732 O O . ALA A 1 92 ? 12.254 9.415 -10.488 1.00 90.62 92 ALA A O 1
ATOM 733 N N . ASP A 1 93 ? 12.345 9.478 -12.729 1.00 93.69 93 ASP A N 1
ATOM 734 C CA . ASP A 1 93 ? 11.105 10.229 -12.929 1.00 93.69 93 ASP A CA 1
ATOM 735 C C . ASP A 1 93 ? 9.872 9.317 -12.955 1.00 93.69 93 ASP A C 1
ATOM 737 O O . ASP A 1 93 ? 8.846 9.652 -12.358 1.00 93.69 93 ASP A O 1
ATOM 741 N N . PHE A 1 94 ? 9.974 8.133 -13.557 1.00 93.19 94 PHE A N 1
ATOM 742 C CA . PHE A 1 94 ? 8.912 7.134 -13.644 1.00 93.19 94 PHE A CA 1
ATOM 743 C C . PHE A 1 94 ? 8.417 6.706 -12.258 1.00 93.19 94 PHE A C 1
ATOM 745 O O . PHE A 1 94 ? 7.212 6.549 -12.036 1.00 93.19 94 PHE A O 1
ATOM 752 N N . VAL A 1 95 ? 9.335 6.592 -11.294 1.00 91.50 95 VAL A N 1
ATOM 753 C CA . VAL A 1 95 ? 9.027 6.226 -9.902 1.00 91.50 95 VAL A CA 1
ATOM 754 C C . VAL A 1 95 ? 8.433 7.372 -9.075 1.00 91.50 95 VAL A C 1
ATOM 756 O O . VAL A 1 95 ? 8.019 7.142 -7.937 1.00 91.50 95 VAL A O 1
ATOM 759 N N . LYS A 1 96 ? 8.322 8.600 -9.608 1.00 90.56 96 LYS A N 1
ATOM 760 C CA . LYS A 1 96 ? 7.690 9.754 -8.927 1.00 90.56 96 LYS A CA 1
ATOM 761 C C . LYS A 1 96 ? 6.162 9.679 -8.960 1.00 90.56 96 LYS A C 1
ATOM 763 O O . LYS A 1 96 ? 5.470 10.635 -9.306 1.00 90.56 96 LYS A O 1
ATOM 768 N N . VAL A 1 97 ? 5.624 8.535 -8.568 1.00 88.44 97 VAL A N 1
ATOM 769 C CA . VAL A 1 97 ? 4.192 8.302 -8.377 1.00 88.44 97 VAL A CA 1
ATOM 770 C C . VAL A 1 97 ? 3.889 8.096 -6.895 1.00 88.44 97 VAL A C 1
ATOM 772 O O . VAL A 1 97 ? 4.785 8.003 -6.054 1.00 88.44 97 VAL A O 1
ATOM 775 N N . ASP A 1 98 ? 2.607 8.072 -6.533 1.00 87.06 98 ASP A N 1
ATOM 776 C CA . ASP A 1 98 ? 2.224 7.839 -5.145 1.00 87.06 98 ASP A CA 1
ATOM 777 C C . ASP A 1 98 ? 2.604 6.419 -4.687 1.00 87.06 98 ASP A C 1
ATOM 779 O O . ASP A 1 98 ? 2.654 5.470 -5.475 1.00 87.06 98 ASP A O 1
ATOM 783 N N . ARG A 1 99 ? 2.831 6.254 -3.378 1.00 80.25 99 ARG A N 1
ATOM 784 C CA . ARG A 1 99 ? 3.256 4.968 -2.807 1.00 80.25 99 ARG A CA 1
ATOM 785 C C . ARG A 1 99 ? 2.284 3.824 -3.074 1.00 80.25 99 ARG A C 1
ATOM 787 O O . ARG A 1 99 ? 2.723 2.682 -3.156 1.00 80.25 99 ARG A O 1
ATOM 794 N N . ALA A 1 100 ? 0.978 4.086 -3.159 1.00 83.88 100 ALA A N 1
ATOM 795 C CA . ALA A 1 100 ? 0.025 3.020 -3.451 1.00 83.88 100 ALA A CA 1
ATOM 796 C C . ALA A 1 100 ? 0.225 2.517 -4.886 1.00 83.88 100 ALA A C 1
ATOM 798 O O . ALA A 1 100 ? 0.333 1.310 -5.085 1.00 83.88 100 ALA A O 1
ATOM 799 N N . THR A 1 101 ? 0.394 3.433 -5.843 1.00 88.56 101 THR A N 1
ATOM 800 C CA . THR A 1 101 ? 0.732 3.097 -7.233 1.00 88.56 101 THR A CA 1
ATOM 801 C C . THR A 1 101 ? 2.075 2.359 -7.332 1.00 88.56 101 THR A C 1
ATOM 803 O O . THR A 1 101 ? 2.135 1.347 -8.024 1.00 88.56 101 THR A O 1
ATOM 806 N N . LEU A 1 102 ? 3.124 2.774 -6.606 1.00 88.38 102 LEU A N 1
ATOM 807 C CA . LEU A 1 102 ? 4.413 2.052 -6.585 1.00 88.38 102 LEU A CA 1
ATOM 808 C C . LEU A 1 102 ? 4.274 0.611 -6.071 1.00 88.38 102 LEU A C 1
ATOM 810 O O . LEU A 1 102 ? 4.822 -0.313 -6.666 1.00 88.38 102 LEU A O 1
ATOM 814 N N . ARG A 1 103 ? 3.517 0.389 -4.987 1.00 87.00 103 ARG A N 1
ATOM 815 C CA . ARG A 1 103 ? 3.296 -0.971 -4.461 1.00 87.00 103 ARG A CA 1
ATOM 816 C C . ARG A 1 103 ? 2.524 -1.847 -5.444 1.00 87.00 103 ARG A C 1
ATOM 818 O O . ARG A 1 103 ? 2.816 -3.034 -5.565 1.00 87.00 103 ARG A O 1
ATOM 825 N N . GLU A 1 104 ? 1.530 -1.284 -6.129 1.00 88.44 104 GLU A N 1
ATOM 826 C CA . GLU A 1 104 ? 0.810 -2.013 -7.175 1.00 88.44 104 GLU A CA 1
ATOM 827 C C . GLU A 1 104 ? 1.713 -2.316 -8.378 1.00 88.44 104 GLU A C 1
ATOM 829 O O . GLU A 1 104 ? 1.651 -3.426 -8.902 1.00 88.44 104 GLU A O 1
ATOM 834 N N . LEU A 1 105 ? 2.595 -1.388 -8.764 1.00 89.25 105 LEU A N 1
ATOM 835 C CA . LEU A 1 105 ? 3.596 -1.609 -9.810 1.00 89.25 105 LEU A CA 1
ATOM 836 C C . LEU A 1 105 ? 4.580 -2.716 -9.443 1.00 89.25 105 LEU A C 1
ATOM 838 O O . LEU A 1 105 ? 4.804 -3.596 -10.265 1.00 89.25 105 LEU A O 1
ATOM 842 N N . LYS A 1 106 ? 5.099 -2.736 -8.210 1.00 89.50 106 LYS A N 1
ATOM 843 C CA . LYS A 1 106 ? 5.968 -3.817 -7.712 1.00 89.50 106 LYS A CA 1
ATOM 844 C C . LYS A 1 106 ? 5.288 -5.182 -7.826 1.00 89.50 106 LYS A C 1
ATOM 846 O O . LYS A 1 106 ? 5.873 -6.119 -8.354 1.00 89.50 106 LYS A O 1
ATOM 851 N N . ARG A 1 107 ? 4.030 -5.284 -7.385 1.00 86.62 107 ARG A N 1
ATOM 852 C CA . ARG A 1 107 ? 3.242 -6.526 -7.480 1.00 86.62 107 ARG A CA 1
ATOM 853 C C . ARG A 1 107 ? 2.975 -6.943 -8.918 1.00 86.62 107 ARG A C 1
ATOM 855 O O . ARG A 1 107 ? 3.019 -8.127 -9.219 1.00 86.62 107 ARG A O 1
ATOM 862 N N . ALA A 1 108 ? 2.675 -5.988 -9.794 1.00 85.25 108 ALA A N 1
ATOM 863 C CA . ALA A 1 108 ? 2.481 -6.271 -11.207 1.00 85.25 108 ALA A CA 1
ATOM 864 C C . ALA A 1 108 ? 3.790 -6.705 -11.876 1.00 85.25 108 ALA A C 1
ATOM 866 O O . ALA A 1 108 ? 3.762 -7.626 -12.678 1.00 85.25 108 ALA A O 1
ATOM 867 N N . ALA A 1 109 ? 4.922 -6.091 -11.524 1.00 86.75 109 ALA A N 1
ATOM 868 C CA . ALA A 1 109 ? 6.239 -6.467 -12.024 1.00 86.75 109 ALA A CA 1
ATOM 869 C C . ALA A 1 109 ? 6.620 -7.890 -11.603 1.00 86.75 109 ALA A C 1
ATOM 871 O O . ALA A 1 109 ? 7.086 -8.649 -12.439 1.00 86.75 109 ALA A O 1
ATOM 872 N N . ASP A 1 110 ? 6.365 -8.260 -10.346 1.00 84.12 110 ASP A N 1
ATOM 873 C CA . ASP A 1 110 ? 6.558 -9.624 -9.842 1.00 84.12 110 ASP A CA 1
ATOM 874 C C . ASP A 1 110 ? 5.623 -10.624 -10.547 1.00 84.12 110 ASP A C 1
ATOM 876 O O . ASP A 1 110 ? 6.074 -11.611 -11.117 1.00 84.12 110 ASP A O 1
ATOM 880 N N . TYR A 1 111 ? 4.323 -10.311 -10.627 1.00 78.25 111 TYR A N 1
ATOM 881 C CA . TYR A 1 111 ? 3.321 -11.156 -11.292 1.00 78.25 111 TYR A CA 1
ATOM 882 C C . TYR A 1 111 ? 3.576 -11.349 -12.795 1.00 78.25 111 TYR A C 1
ATOM 884 O O . TYR A 1 111 ? 3.257 -12.399 -13.344 1.00 78.25 111 TYR A O 1
ATOM 892 N N . LEU A 1 112 ? 4.102 -10.327 -13.470 1.00 79.19 112 LEU A N 1
ATOM 893 C CA . LEU A 1 112 ? 4.455 -10.357 -14.891 1.00 79.19 112 LEU A CA 1
ATOM 894 C C . LEU A 1 112 ? 5.931 -10.727 -15.112 1.00 79.19 112 LEU A C 1
ATOM 896 O O . LEU A 1 112 ? 6.384 -10.713 -16.250 1.00 79.19 112 LEU A O 1
ATOM 900 N N . GLU A 1 113 ? 6.687 -11.029 -14.054 1.00 78.88 113 GLU A N 1
ATOM 901 C CA . GLU A 1 113 ? 8.111 -11.388 -14.094 1.00 78.88 113 GLU A CA 1
ATOM 902 C C . GLU A 1 113 ? 9.009 -10.378 -14.846 1.00 78.88 113 GLU A C 1
ATOM 904 O O . GLU A 1 113 ? 9.979 -10.741 -15.512 1.00 78.88 113 GLU A O 1
ATOM 909 N N . ILE A 1 114 ? 8.720 -9.077 -14.729 1.00 80.06 114 ILE A N 1
ATOM 910 C CA . ILE A 1 114 ? 9.521 -8.001 -15.335 1.00 80.06 114 ILE A CA 1
ATOM 911 C C . ILE A 1 114 ? 10.650 -7.628 -14.373 1.00 80.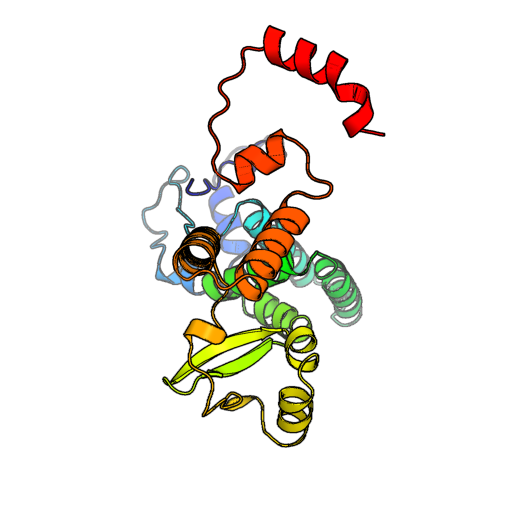06 114 ILE A C 1
ATOM 913 O O . ILE A 1 114 ? 10.512 -6.732 -13.537 1.00 80.06 114 ILE A O 1
ATOM 917 N N . LYS A 1 115 ? 11.781 -8.328 -14.487 1.00 82.12 115 LYS A N 1
ATOM 918 C CA . LYS A 1 115 ? 12.902 -8.214 -13.543 1.00 82.12 115 LYS A CA 1
ATOM 919 C C . LYS A 1 115 ? 13.476 -6.799 -13.423 1.00 82.12 115 LYS A C 1
ATOM 921 O O . LYS A 1 115 ? 13.683 -6.339 -12.309 1.00 82.12 115 LYS A O 1
ATOM 926 N N . SER A 1 116 ? 13.700 -6.100 -14.536 1.00 85.50 116 SER A N 1
ATOM 927 C CA . SER A 1 116 ? 14.244 -4.730 -14.521 1.00 85.50 116 SER A CA 1
ATOM 928 C C . SER A 1 116 ? 13.338 -3.760 -13.758 1.00 85.50 116 SER A C 1
ATOM 930 O O . SER A 1 116 ? 13.805 -3.001 -12.909 1.00 85.50 116 SER A O 1
ATOM 932 N N . LEU A 1 117 ? 12.025 -3.862 -13.985 1.00 86.31 117 LEU A N 1
ATOM 933 C CA . LEU A 1 117 ? 11.029 -3.090 -13.256 1.00 86.31 117 LEU A CA 1
ATOM 934 C C . LEU A 1 117 ? 10.997 -3.488 -11.777 1.00 86.31 117 LEU A C 1
ATOM 936 O O . LEU A 1 117 ? 10.947 -2.615 -10.916 1.00 86.31 117 LEU A O 1
ATOM 940 N N . LEU A 1 118 ? 11.053 -4.784 -11.461 1.00 84.88 118 LEU A N 1
ATOM 941 C CA . LEU A 1 118 ? 11.081 -5.269 -10.080 1.00 84.88 118 LEU A CA 1
ATOM 942 C C . LEU A 1 118 ? 12.326 -4.777 -9.328 1.00 84.88 118 LEU A C 1
ATOM 944 O O . LEU A 1 118 ? 12.207 -4.349 -8.179 1.00 84.88 118 LEU A O 1
ATOM 948 N N . ASP A 1 119 ? 13.491 -4.774 -9.973 1.00 87.50 119 ASP A N 1
ATOM 949 C CA . ASP A 1 119 ? 14.748 -4.268 -9.417 1.00 87.50 119 ASP A CA 1
ATOM 950 C C . ASP A 1 119 ? 14.665 -2.750 -9.165 1.00 87.50 119 ASP A C 1
ATOM 952 O O . ASP A 1 119 ? 15.053 -2.282 -8.090 1.00 87.50 119 ASP A O 1
ATOM 956 N N . LEU A 1 120 ? 14.090 -1.978 -10.097 1.00 89.00 120 LEU A N 1
ATOM 957 C CA . LEU A 1 120 ? 13.836 -0.540 -9.925 1.00 89.00 120 LEU A CA 1
ATOM 958 C C . LEU A 1 120 ? 12.841 -0.264 -8.784 1.00 89.00 120 LEU A C 1
ATOM 960 O O . LEU A 1 120 ? 13.059 0.615 -7.944 1.00 89.00 120 LEU A O 1
ATOM 964 N N . MET A 1 121 ? 11.753 -1.037 -8.709 1.00 86.75 121 MET A N 1
ATOM 965 C CA . MET A 1 121 ? 10.781 -0.935 -7.615 1.00 86.75 121 MET A CA 1
ATOM 966 C C . MET A 1 121 ? 11.409 -1.324 -6.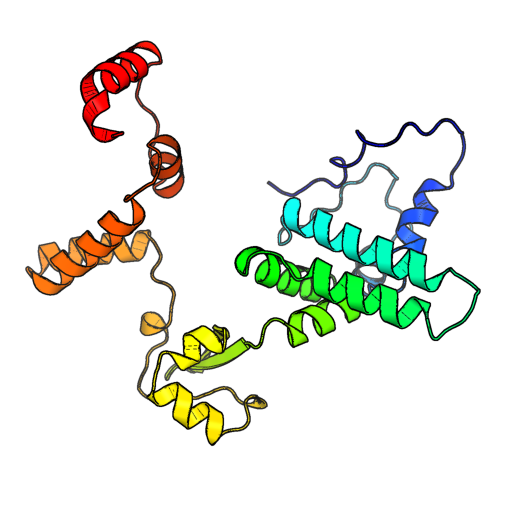272 1.00 86.75 121 MET A C 1
ATOM 968 O O . MET A 1 121 ? 11.086 -0.725 -5.253 1.00 86.75 121 MET A O 1
ATOM 972 N N . SER A 1 122 ? 12.330 -2.286 -6.250 1.00 82.12 122 SER A N 1
ATOM 973 C CA . SER A 1 122 ? 13.006 -2.735 -5.024 1.00 82.12 122 SER A CA 1
ATOM 974 C C . SER A 1 122 ? 14.023 -1.717 -4.503 1.00 82.12 122 SER A C 1
ATOM 976 O O . SER A 1 122 ? 14.215 -1.601 -3.298 1.00 82.12 122 SER A O 1
ATOM 978 N N . GLN A 1 123 ? 14.635 -0.927 -5.388 1.00 82.19 123 GLN A N 1
ATOM 979 C CA . GLN A 1 123 ? 15.497 0.195 -4.993 1.00 82.19 123 GLN A CA 1
ATOM 980 C C . GLN A 1 123 ? 14.707 1.378 -4.414 1.00 82.19 123 GLN A C 1
ATOM 982 O O . GLN A 1 123 ? 15.254 2.176 -3.654 1.00 82.19 123 GLN A O 1
ATOM 987 N N . THR A 1 124 ? 13.429 1.510 -4.772 1.00 81.06 124 THR A N 1
ATOM 988 C CA . THR A 1 124 ? 12.579 2.641 -4.363 1.00 81.06 124 THR A CA 1
ATOM 989 C C . THR A 1 124 ? 11.660 2.319 -3.188 1.00 81.06 124 THR A C 1
ATOM 991 O O . THR A 1 124 ? 11.375 3.196 -2.368 1.00 81.06 124 THR A O 1
ATOM 994 N N . LEU A 1 125 ? 11.218 1.067 -3.073 1.00 77.75 125 LEU A N 1
ATOM 995 C CA . LEU A 1 125 ? 10.423 0.545 -1.969 1.00 77.75 125 LEU A CA 1
ATOM 996 C C . LEU A 1 125 ? 11.281 -0.378 -1.109 1.00 77.75 125 LEU A C 1
ATOM 998 O O . LEU A 1 125 ? 11.390 -1.577 -1.360 1.00 77.75 125 LEU A O 1
ATOM 1002 N N . GLU A 1 126 ? 11.868 0.189 -0.060 1.00 80.00 126 GLU A N 1
ATOM 1003 C CA . GLU A 1 126 ? 12.521 -0.612 0.966 1.00 80.00 126 GLU A CA 1
ATOM 1004 C C . GLU A 1 126 ? 11.447 -1.148 1.927 1.00 80.00 126 GLU A C 1
ATOM 1006 O O . GLU A 1 126 ? 10.955 -0.426 2.800 1.00 80.00 126 GLU A O 1
ATOM 1011 N N . ASP A 1 127 ? 11.038 -2.400 1.721 1.00 78.19 127 ASP A N 1
ATOM 1012 C CA . ASP A 1 127 ? 10.080 -3.102 2.576 1.00 78.19 127 ASP A CA 1
ATOM 1013 C C . ASP A 1 127 ? 10.814 -3.915 3.646 1.00 78.19 127 ASP A C 1
ATOM 1015 O O . ASP A 1 127 ? 11.899 -4.451 3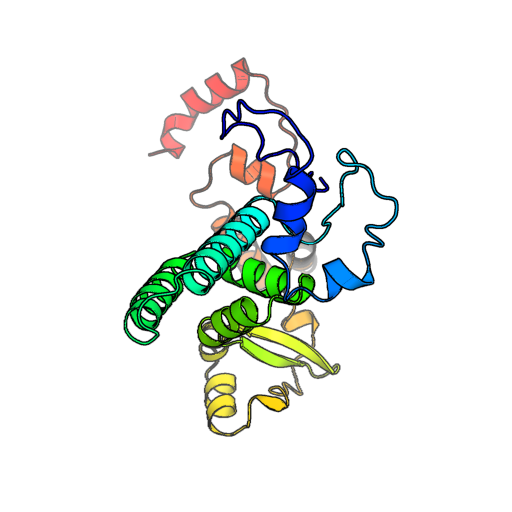.426 1.00 78.19 127 ASP A O 1
ATOM 1019 N N . ILE A 1 128 ? 10.208 -4.008 4.824 1.00 82.88 128 ILE A N 1
ATOM 1020 C CA . ILE A 1 128 ? 10.672 -4.835 5.931 1.00 82.88 128 ILE A CA 1
ATOM 1021 C C . ILE A 1 128 ? 9.624 -5.895 6.209 1.00 82.88 128 ILE A C 1
ATOM 1023 O O . ILE A 1 128 ? 8.438 -5.601 6.364 1.00 82.88 128 ILE A O 1
ATOM 1027 N N . THR A 1 129 ? 10.087 -7.129 6.346 1.00 86.19 129 THR A N 1
ATOM 1028 C CA . THR A 1 129 ? 9.246 -8.245 6.760 1.00 86.19 129 THR A CA 1
ATOM 1029 C C . THR A 1 129 ? 9.220 -8.326 8.281 1.00 86.19 129 THR A C 1
ATOM 1031 O O . THR A 1 129 ? 10.251 -8.534 8.917 1.00 86.19 129 THR A O 1
ATOM 1034 N N . LEU A 1 130 ? 8.043 -8.182 8.885 1.00 85.81 130 LEU A N 1
ATOM 1035 C CA . LEU A 1 130 ? 7.806 -8.458 10.303 1.00 85.81 130 LEU A CA 1
ATOM 1036 C C . LEU A 1 130 ? 7.184 -9.847 10.442 1.00 85.81 130 LEU A C 1
ATOM 1038 O O . LEU A 1 130 ? 6.252 -10.169 9.709 1.00 85.81 130 LEU A O 1
ATOM 1042 N N . MET A 1 131 ? 7.656 -10.661 11.382 1.00 85.31 131 MET A N 1
ATOM 1043 C CA . MET A 1 131 ? 7.073 -11.973 11.673 1.00 85.31 131 MET A CA 1
ATOM 1044 C C . MET A 1 131 ? 6.359 -11.939 13.021 1.00 85.31 131 MET A C 1
ATOM 1046 O O . MET A 1 131 ? 6.970 -11.637 14.042 1.00 85.31 131 MET A O 1
ATOM 1050 N N . SER A 1 132 ? 5.068 -12.248 13.042 1.00 88.50 132 SER A N 1
ATOM 1051 C CA . SER A 1 132 ? 4.289 -12.360 14.276 1.00 88.50 132 SER A CA 1
ATOM 1052 C C . SER A 1 132 ? 4.677 -13.596 15.098 1.00 88.50 132 SER A C 1
ATOM 1054 O O . SER A 1 132 ? 5.365 -14.503 14.623 1.00 88.50 132 SER A O 1
ATOM 1056 N N . CYS A 1 133 ? 4.172 -13.684 16.329 1.00 87.12 133 CYS A N 1
ATOM 1057 C CA . CYS A 1 133 ? 4.371 -14.852 17.188 1.00 87.12 133 CYS A CA 1
ATOM 1058 C C . CYS A 1 133 ? 3.708 -16.136 16.659 1.00 87.12 133 CYS A C 1
ATOM 1060 O O . CYS A 1 133 ? 4.147 -17.230 16.998 1.00 87.12 133 CYS A O 1
ATOM 1062 N N . ASP A 1 134 ? 2.692 -16.016 15.798 1.00 89.12 134 ASP A N 1
ATOM 1063 C CA . ASP A 1 134 ? 2.062 -17.124 15.069 1.00 89.12 134 ASP A CA 1
ATOM 1064 C C . ASP A 1 134 ? 2.694 -17.377 13.687 1.00 89.12 134 ASP A C 1
ATOM 1066 O O . ASP A 1 134 ? 2.059 -17.965 12.813 1.00 89.12 134 ASP A O 1
ATOM 1070 N N . HIS A 1 135 ? 3.946 -16.945 13.497 1.00 83.19 135 HIS A N 1
ATOM 1071 C CA . HIS A 1 135 ? 4.769 -17.179 12.305 1.00 83.19 135 HIS A CA 1
ATOM 1072 C C . HIS A 1 135 ? 4.190 -16.639 10.992 1.00 83.19 135 HIS A C 1
ATOM 1074 O O . HIS A 1 135 ? 4.566 -17.106 9.915 1.00 83.19 135 HIS A O 1
ATOM 1080 N N . LYS A 1 136 ? 3.301 -15.642 11.041 1.00 84.50 136 LYS A N 1
ATOM 1081 C CA . LYS A 1 136 ? 2.863 -14.959 9.821 1.00 84.50 136 LYS A CA 1
ATOM 1082 C C . LYS A 1 136 ? 3.756 -13.771 9.536 1.00 84.50 136 LYS A C 1
ATOM 1084 O O . LYS A 1 136 ? 4.156 -13.043 10.444 1.00 84.50 136 LYS A O 1
ATOM 1089 N N . THR A 1 137 ? 4.042 -13.576 8.261 1.00 83.75 137 THR A N 1
ATOM 1090 C CA . THR A 1 137 ? 4.875 -12.489 7.769 1.00 83.75 137 THR A CA 1
ATOM 1091 C C . THR A 1 137 ? 4.019 -11.325 7.286 1.00 83.75 137 THR A C 1
ATOM 1093 O O . THR A 1 137 ? 2.952 -11.501 6.698 1.00 83.75 137 THR A O 1
ATOM 1096 N N . PHE A 1 138 ? 4.498 -10.118 7.554 1.00 84.75 138 PHE A N 1
ATOM 1097 C CA . PHE A 1 138 ? 3.870 -8.863 7.176 1.00 84.75 138 PHE A CA 1
ATOM 1098 C C . PHE A 1 138 ? 4.919 -7.986 6.512 1.00 84.75 138 PHE A C 1
ATOM 1100 O O . PHE A 1 138 ? 5.880 -7.578 7.160 1.00 84.75 138 PHE A O 1
ATOM 1107 N N . GLU A 1 139 ? 4.725 -7.685 5.232 1.00 83.12 139 GLU A N 1
ATOM 1108 C CA . GLU A 1 139 ? 5.539 -6.699 4.526 1.00 83.12 139 GLU A CA 1
ATOM 1109 C C . GLU A 1 139 ? 5.055 -5.295 4.881 1.00 83.12 139 GLU A C 1
ATOM 1111 O O . GLU A 1 139 ? 3.886 -4.939 4.682 1.00 83.12 139 GLU A O 1
ATOM 1116 N N . VAL A 1 140 ? 5.955 -4.502 5.447 1.00 81.25 140 VAL A N 1
ATOM 1117 C CA . VAL A 1 140 ? 5.687 -3.142 5.903 1.00 81.25 140 VAL A CA 1
ATOM 1118 C C . VAL A 1 140 ? 6.779 -2.233 5.369 1.00 81.25 140 VAL A C 1
ATOM 1120 O O . VAL A 1 140 ? 7.956 -2.526 5.548 1.00 81.25 140 VAL A O 1
ATOM 1123 N N . ASP A 1 141 ? 6.404 -1.096 4.778 1.00 80.12 141 ASP A N 1
ATOM 1124 C CA . ASP A 1 141 ? 7.380 -0.090 4.357 1.00 80.12 141 ASP A CA 1
ATOM 1125 C C . ASP A 1 141 ? 8.350 0.228 5.500 1.00 80.12 141 ASP A C 1
ATOM 1127 O O . ASP A 1 141 ? 7.924 0.554 6.619 1.00 80.12 141 ASP A O 1
ATOM 1131 N N . LYS A 1 142 ? 9.649 0.268 5.205 1.00 82.25 142 LYS A N 1
ATOM 1132 C CA . LYS A 1 142 ? 10.680 0.612 6.186 1.00 82.25 142 LYS A CA 1
ATOM 1133 C C . LYS A 1 142 ? 10.380 1.913 6.913 1.00 82.25 142 LYS A C 1
ATOM 1135 O O . LYS A 1 142 ? 10.491 1.970 8.130 1.00 82.25 142 LYS A O 1
ATOM 1140 N N . SER A 1 143 ? 9.925 2.956 6.215 1.00 76.81 143 SER A N 1
ATOM 1141 C CA . SER A 1 143 ? 9.613 4.232 6.874 1.00 76.81 143 SER A CA 1
ATOM 1142 C C . SER A 1 143 ? 8.452 4.136 7.873 1.00 76.81 143 SER A C 1
ATOM 1144 O O . SER A 1 143 ? 8.420 4.897 8.834 1.00 76.81 143 SER A O 1
ATOM 1146 N N . VAL A 1 144 ? 7.491 3.234 7.644 1.00 80.44 144 VAL A N 1
ATOM 1147 C CA . VAL A 1 144 ? 6.376 2.976 8.571 1.00 80.44 144 VAL A CA 1
ATOM 1148 C C . VAL A 1 144 ? 6.870 2.129 9.743 1.00 80.44 144 VAL A C 1
ATOM 1150 O O . VAL A 1 144 ? 6.573 2.441 10.893 1.00 80.44 144 VAL A O 1
ATOM 1153 N N . ALA A 1 145 ? 7.692 1.113 9.475 1.00 80.25 145 ALA A N 1
ATOM 1154 C CA . ALA A 1 145 ? 8.321 0.281 10.500 1.00 80.25 145 ALA A CA 1
ATOM 1155 C C . ALA A 1 145 ? 9.217 1.102 11.452 1.00 80.25 145 ALA A C 1
ATOM 1157 O O . ALA A 1 145 ? 9.159 0.921 12.669 1.00 80.25 145 ALA A O 1
ATOM 1158 N N . LEU A 1 146 ? 9.963 2.076 10.918 1.00 79.44 146 LEU A N 1
ATOM 1159 C CA . LEU A 1 146 ? 10.817 3.003 11.673 1.00 79.44 146 LEU A CA 1
ATOM 1160 C C . LEU A 1 146 ? 10.046 3.938 12.623 1.00 79.44 146 LEU A C 1
ATOM 1162 O O . LEU A 1 146 ? 10.667 4.575 13.474 1.00 79.44 146 LEU A O 1
ATOM 1166 N N . MET A 1 147 ? 8.712 4.017 12.528 1.00 77.38 147 MET A N 1
ATOM 1167 C CA . MET A 1 147 ? 7.900 4.731 13.523 1.00 77.38 147 MET A CA 1
ATOM 1168 C C . MET A 1 147 ? 7.920 4.034 14.890 1.00 77.38 147 MET A C 1
ATOM 1170 O O . MET A 1 147 ? 7.764 4.687 15.922 1.00 77.38 147 MET A O 1
ATOM 1174 N N . SER A 1 148 ? 8.133 2.716 14.917 1.00 80.75 148 SER A N 1
ATOM 1175 C CA . SER A 1 148 ? 8.326 1.969 16.156 1.00 80.75 148 SER A CA 1
ATOM 1176 C C . SER A 1 148 ? 9.784 2.060 16.586 1.00 80.75 148 SER A C 1
ATOM 1178 O O . SER A 1 148 ? 10.671 1.552 15.906 1.00 80.75 148 SER A O 1
ATOM 1180 N N . GLN A 1 149 ? 10.039 2.656 17.753 1.00 81.38 149 GLN A N 1
ATOM 1181 C CA . GLN A 1 149 ? 11.396 2.730 18.306 1.00 81.38 149 GLN A CA 1
ATOM 1182 C C . GLN A 1 149 ? 11.985 1.337 18.561 1.00 81.38 149 GLN A C 1
ATOM 1184 O O . GLN A 1 149 ? 13.184 1.136 18.415 1.00 81.38 149 GLN A O 1
ATOM 1189 N N . THR A 1 150 ? 11.154 0.352 18.905 1.00 82.69 150 THR A N 1
ATOM 1190 C CA . THR A 1 150 ? 11.601 -1.035 19.080 1.00 82.69 150 THR A CA 1
ATOM 1191 C C . THR A 1 150 ? 12.047 -1.640 17.755 1.00 82.69 150 THR A C 1
ATOM 1193 O O . THR A 1 150 ? 13.139 -2.190 17.681 1.00 82.69 150 THR A O 1
ATOM 1196 N N . ILE A 1 151 ? 11.237 -1.503 16.700 1.00 83.12 151 ILE A N 1
ATOM 1197 C CA . ILE A 1 151 ? 11.576 -2.044 15.377 1.00 83.12 151 ILE A CA 1
ATOM 1198 C C . ILE A 1 151 ? 12.786 -1.303 14.800 1.00 83.12 151 ILE A C 1
ATOM 1200 O O . ILE A 1 151 ? 13.668 -1.941 14.244 1.00 83.12 151 ILE A O 1
ATOM 1204 N N . LYS A 1 152 ? 12.884 0.016 15.006 1.00 81.69 152 LYS A N 1
ATOM 1205 C CA . LYS A 1 152 ? 14.038 0.823 14.599 1.00 81.69 152 LYS A CA 1
ATOM 1206 C C . LYS A 1 152 ? 15.362 0.258 15.118 1.00 81.69 152 LYS A C 1
ATOM 1208 O O . LYS A 1 152 ? 16.252 0.024 14.312 1.00 81.69 152 LYS A O 1
ATOM 1213 N N . HIS A 1 153 ? 15.479 0.005 16.423 1.00 80.38 153 HIS A N 1
ATOM 1214 C CA . HIS A 1 153 ? 16.711 -0.566 16.981 1.00 80.38 153 HIS A CA 1
ATOM 1215 C C . HIS A 1 153 ? 16.967 -1.994 16.468 1.00 80.38 153 HIS A C 1
ATOM 1217 O O . HIS A 1 153 ? 18.104 -2.357 16.207 1.00 80.38 153 HIS A O 1
ATOM 1223 N N . LEU A 1 154 ? 15.914 -2.789 16.241 1.00 77.38 154 LEU A N 1
ATOM 1224 C CA . LEU A 1 154 ? 16.052 -4.149 15.704 1.00 77.38 154 LEU A CA 1
ATOM 1225 C C . LEU A 1 154 ? 16.530 -4.183 14.242 1.00 77.38 154 LEU A C 1
ATOM 1227 O O . LEU A 1 154 ? 17.192 -5.139 13.853 1.00 77.38 154 LEU A O 1
ATOM 1231 N N . ILE A 1 155 ? 16.220 -3.162 13.437 1.00 76.75 155 ILE A N 1
ATOM 1232 C CA . ILE A 1 155 ? 16.709 -3.044 12.050 1.00 76.75 155 ILE A CA 1
ATOM 1233 C C . ILE A 1 155 ? 18.217 -2.771 12.016 1.00 76.75 155 ILE A C 1
ATOM 1235 O O . ILE A 1 155 ? 18.899 -3.223 11.103 1.00 76.75 155 ILE A O 1
ATOM 1239 N N . GLU A 1 156 ? 18.735 -2.022 12.990 1.00 68.75 156 GLU A N 1
ATOM 1240 C CA . GLU A 1 156 ? 20.159 -1.676 13.063 1.00 68.75 156 GLU A CA 1
ATOM 1241 C C . GLU A 1 156 ? 21.022 -2.884 13.487 1.00 68.75 156 GLU A C 1
ATOM 1243 O O . GLU A 1 156 ? 22.185 -2.967 13.093 1.00 68.75 156 GLU A O 1
ATOM 1248 N N . ASP A 1 157 ? 20.433 -3.853 14.201 1.00 64.31 157 ASP A N 1
ATOM 1249 C CA . ASP A 1 157 ? 21.136 -5.002 14.788 1.00 64.31 157 ASP A CA 1
ATOM 1250 C C . ASP A 1 157 ? 20.946 -6.340 14.030 1.00 64.31 157 ASP A C 1
ATOM 1252 O O . ASP A 1 157 ? 21.673 -7.302 14.297 1.00 64.31 157 ASP A O 1
ATOM 1256 N N . VAL A 1 158 ? 19.987 -6.450 13.095 1.00 58.69 158 VAL A N 1
ATOM 1257 C CA . VAL A 1 158 ? 19.600 -7.726 12.448 1.00 58.69 158 VAL A CA 1
ATOM 1258 C C . VAL A 1 158 ? 19.597 -7.617 10.916 1.00 58.69 158 VAL A C 1
ATOM 1260 O O . VAL A 1 158 ? 19.069 -6.663 10.352 1.00 58.69 158 VAL A O 1
ATOM 1263 N N . CYS A 1 159 ? 20.145 -8.623 10.215 1.00 56.44 159 CYS A N 1
ATOM 1264 C CA . CYS A 1 159 ? 20.024 -8.724 8.754 1.00 56.44 159 CYS A CA 1
ATOM 1265 C C . CYS A 1 159 ? 18.551 -8.879 8.344 1.00 56.44 159 CYS A C 1
ATOM 1267 O O . CYS A 1 159 ? 17.878 -9.822 8.767 1.00 56.44 159 CYS A O 1
ATOM 1269 N N . VAL A 1 160 ? 18.082 -7.976 7.479 1.00 59.06 160 VAL A N 1
ATOM 1270 C CA . VAL A 1 160 ? 16.712 -7.923 6.930 1.00 59.06 160 VAL A CA 1
ATOM 1271 C C . VAL A 1 160 ? 16.271 -9.206 6.210 1.00 59.06 160 VAL A C 1
ATOM 1273 O O . VAL A 1 160 ? 15.071 -9.422 6.054 1.00 59.06 160 VAL A O 1
ATOM 1276 N N . ASP A 1 161 ? 17.207 -10.091 5.860 1.00 63.84 161 ASP A N 1
ATOM 1277 C CA . ASP A 1 161 ? 16.950 -11.316 5.095 1.00 63.84 161 ASP A CA 1
ATOM 1278 C C . ASP A 1 161 ? 16.031 -12.333 5.799 1.00 63.84 161 ASP A C 1
ATOM 1280 O O . ASP A 1 161 ? 15.366 -13.116 5.124 1.00 63.84 161 ASP A O 1
ATOM 1284 N N . TYR A 1 162 ? 15.953 -12.334 7.137 1.00 63.69 162 TYR A N 1
ATOM 1285 C CA . TYR A 1 162 ? 15.173 -13.337 7.892 1.00 63.69 162 TYR A CA 1
ATOM 1286 C C . TYR A 1 162 ? 13.861 -12.814 8.495 1.00 63.69 162 TYR A C 1
ATOM 1288 O O . TYR A 1 162 ? 13.126 -13.575 9.129 1.00 63.69 162 TYR A O 1
ATOM 1296 N N . GLY A 1 163 ? 13.530 -11.541 8.264 1.00 71.81 163 GLY A N 1
ATOM 1297 C CA . GLY A 1 163 ? 12.380 -10.877 8.875 1.00 71.81 163 GLY A CA 1
ATOM 1298 C C . GLY A 1 163 ? 12.544 -10.648 10.385 1.00 71.81 163 GLY A C 1
ATOM 1299 O O . GLY A 1 163 ? 13.207 -11.399 11.095 1.00 71.81 163 GLY A O 1
ATOM 1300 N N . ILE A 1 164 ? 11.944 -9.576 10.899 1.00 82.69 164 ILE A N 1
ATOM 1301 C CA . ILE A 1 164 ? 12.066 -9.169 12.304 1.00 82.69 164 ILE A CA 1
ATOM 1302 C C . ILE A 1 164 ? 11.005 -9.910 13.127 1.00 82.69 164 ILE A C 1
ATOM 1304 O O . ILE A 1 164 ? 9.812 -9.634 12.953 1.00 82.69 164 ILE A O 1
ATOM 1308 N N . PRO A 1 165 ? 11.386 -10.830 14.033 1.00 83.38 165 PRO A N 1
ATOM 1309 C CA . PRO A 1 165 ? 10.421 -11.550 14.846 1.00 83.38 165 PRO A CA 1
ATOM 1310 C C . PRO A 1 165 ? 9.848 -10.652 15.947 1.00 83.38 165 PRO A C 1
ATOM 1312 O O . PRO A 1 165 ? 10.569 -9.999 16.701 1.00 83.38 165 PRO A O 1
ATOM 1315 N N . LEU A 1 166 ? 8.528 -10.680 16.081 1.00 83.88 166 LEU A N 1
ATOM 1316 C CA . LEU A 1 166 ? 7.748 -10.025 17.121 1.00 83.88 166 LEU A CA 1
ATOM 1317 C C . LEU A 1 166 ? 7.090 -11.110 17.992 1.00 83.88 166 LEU A C 1
ATOM 1319 O O . LEU A 1 166 ? 5.896 -11.385 17.858 1.00 83.88 166 LEU A O 1
ATOM 1323 N N . PRO A 1 167 ? 7.852 -11.744 18.908 1.00 79.00 167 PRO A N 1
ATOM 1324 C CA . PRO A 1 167 ? 7.444 -12.967 19.609 1.00 79.00 167 PRO A CA 1
ATOM 1325 C C . PRO A 1 167 ? 6.238 -12.799 20.544 1.00 79.00 167 PRO A C 1
ATOM 1327 O O . PRO A 1 167 ? 5.651 -13.790 20.960 1.00 79.00 167 PRO A O 1
ATOM 1330 N N . ASN A 1 168 ? 5.841 -11.562 20.849 1.00 82.81 168 ASN A N 1
ATOM 1331 C CA . ASN A 1 168 ? 4.692 -11.251 21.703 1.00 82.81 168 ASN A CA 1
ATOM 1332 C C . ASN A 1 168 ? 3.545 -10.567 20.944 1.00 82.81 168 ASN A C 1
ATOM 1334 O O . ASN A 1 168 ? 2.634 -10.026 21.569 1.00 82.81 168 ASN A O 1
ATOM 1338 N N . VAL A 1 169 ? 3.595 -10.539 19.611 1.00 83.31 169 VAL A N 1
ATOM 1339 C CA . VAL A 1 169 ? 2.593 -9.863 18.786 1.00 83.31 169 VAL A CA 1
ATOM 1340 C C . VAL A 1 169 ? 1.888 -10.889 17.914 1.00 83.31 169 VAL A C 1
ATOM 1342 O O . VAL A 1 169 ? 2.486 -11.451 17.002 1.00 83.31 169 VAL A O 1
ATOM 1345 N N . GLU A 1 170 ? 0.605 -11.123 18.184 1.00 82.94 170 GLU A N 1
ATOM 1346 C CA . GLU A 1 170 ? -0.236 -11.959 17.328 1.00 82.94 170 GLU A CA 1
ATOM 1347 C C . GLU A 1 170 ? -0.514 -11.273 15.985 1.00 82.94 170 GLU A C 1
ATOM 1349 O O . GLU A 1 170 ? -0.736 -10.061 15.933 1.00 82.94 170 GLU A O 1
ATOM 1354 N N . SER A 1 171 ? -0.625 -12.055 14.907 1.00 80.88 171 SER A N 1
ATOM 1355 C CA . SER A 1 171 ? -0.977 -11.558 13.567 1.00 80.88 171 SER A CA 1
ATOM 1356 C C . SER A 1 171 ? -2.161 -10.606 13.538 1.00 80.88 171 SER A C 1
ATOM 1358 O O . SER A 1 171 ? -2.126 -9.612 12.826 1.00 80.88 171 SER A O 1
ATOM 1360 N N . LYS A 1 172 ? -3.211 -10.882 14.322 1.00 77.38 172 LYS A N 1
ATOM 1361 C CA . LYS A 1 172 ? -4.434 -10.064 14.360 1.00 77.38 172 LYS A CA 1
ATOM 1362 C C . LYS A 1 172 ? -4.179 -8.606 14.765 1.00 77.38 172 LYS A C 1
ATOM 1364 O O . LYS A 1 172 ? -4.978 -7.745 14.427 1.00 77.38 172 LYS A O 1
ATOM 1369 N N . ILE A 1 173 ? -3.078 -8.346 15.475 1.00 78.50 173 ILE A N 1
ATOM 1370 C CA . ILE A 1 173 ? -2.646 -7.009 15.902 1.00 78.50 173 ILE A CA 1
ATOM 1371 C C . ILE A 1 173 ? -1.904 -6.289 14.763 1.00 78.50 173 ILE A C 1
ATOM 1373 O O . ILE A 1 173 ? -1.989 -5.070 14.653 1.00 78.50 173 ILE A O 1
ATOM 1377 N N . LEU A 1 174 ? -1.189 -7.034 13.911 1.00 73.62 174 LEU A N 1
ATOM 1378 C CA . LEU A 1 174 ? -0.452 -6.505 12.754 1.00 73.62 174 LEU A CA 1
ATOM 1379 C C . LEU A 1 174 ? -1.319 -6.394 11.492 1.00 73.62 174 LEU A C 1
ATOM 1381 O O . LEU A 1 174 ? -0.998 -5.627 10.583 1.00 73.62 174 LEU A O 1
ATOM 1385 N N . CYS A 1 175 ? -2.418 -7.148 11.419 1.00 70.19 175 CYS A N 1
ATOM 1386 C CA . CYS A 1 175 ? -3.370 -7.066 10.323 1.00 70.19 175 CYS A CA 1
ATOM 1387 C C . CYS A 1 175 ? -3.961 -5.656 10.221 1.00 70.19 175 CYS A C 1
ATOM 1389 O O . CYS A 1 175 ? -4.388 -5.063 11.213 1.00 70.19 175 CYS A O 1
ATOM 1391 N N . LYS A 1 176 ? -4.067 -5.144 8.990 1.00 65.31 176 LYS A N 1
ATOM 1392 C CA . LYS A 1 176 ? -4.915 -3.982 8.718 1.00 65.31 176 LYS A CA 1
ATOM 1393 C C . LYS A 1 176 ? -6.336 -4.325 9.152 1.00 65.31 176 LYS A C 1
ATOM 1395 O O . LYS A 1 176 ? -6.934 -5.246 8.601 1.00 65.31 176 LYS A O 1
ATOM 1400 N N . VAL A 1 177 ? -6.851 -3.582 10.125 1.00 72.94 177 VAL A N 1
ATOM 1401 C CA . VAL A 1 177 ? -8.256 -3.661 10.521 1.00 72.94 177 VAL A CA 1
ATOM 1402 C C . VAL A 1 177 ? -9.077 -3.189 9.324 1.00 72.94 177 VAL A C 1
ATOM 1404 O O . VAL A 1 177 ? -8.952 -2.041 8.892 1.00 72.94 177 VAL A O 1
ATOM 1407 N N . ASP A 1 178 ? -9.851 -4.091 8.729 1.00 77.69 178 ASP A N 1
ATOM 1408 C CA . ASP A 1 178 ? -10.786 -3.723 7.674 1.00 77.69 178 ASP A CA 1
ATOM 1409 C C . ASP A 1 178 ? -12.018 -3.027 8.272 1.00 77.69 178 ASP A C 1
ATOM 1411 O O . ASP A 1 178 ? -12.253 -3.041 9.481 1.00 77.69 178 ASP A O 1
ATOM 1415 N N . ASN A 1 179 ? -12.818 -2.378 7.424 1.00 80.25 179 ASN A N 1
ATOM 1416 C CA . ASN A 1 179 ? -13.989 -1.642 7.904 1.00 80.25 179 ASN A CA 1
ATOM 1417 C C . ASN A 1 179 ? -14.986 -2.561 8.629 1.00 80.25 179 ASN A C 1
ATOM 1419 O O . ASN A 1 179 ? -15.625 -2.116 9.574 1.00 80.25 179 ASN A O 1
ATOM 1423 N N . ALA A 1 180 ? -15.110 -3.824 8.205 1.00 79.75 180 ALA A N 1
ATOM 1424 C CA . ALA A 1 180 ? -15.999 -4.791 8.845 1.00 79.75 180 ALA A CA 1
ATOM 1425 C C . ALA A 1 180 ? -15.568 -5.053 10.296 1.00 79.75 180 ALA A C 1
ATOM 1427 O O . ALA A 1 180 ? -16.354 -4.851 11.218 1.00 79.75 180 ALA A O 1
ATOM 1428 N N . THR A 1 181 ? -14.289 -5.366 10.504 1.00 84.44 181 THR A N 1
ATOM 1429 C CA . THR A 1 181 ? -13.710 -5.579 11.835 1.00 84.44 181 THR A CA 1
ATOM 1430 C C . THR A 1 181 ? -13.749 -4.302 12.672 1.00 84.44 181 THR A C 1
ATOM 1432 O O . THR A 1 181 ? -13.999 -4.369 13.872 1.00 84.44 181 THR A O 1
ATOM 1435 N N . LEU A 1 182 ? -13.541 -3.127 12.065 1.00 86.62 182 LEU A N 1
ATOM 1436 C CA . LEU A 1 182 ? -13.657 -1.843 12.761 1.00 86.62 182 LEU A CA 1
ATOM 1437 C C . LEU A 1 182 ? -15.082 -1.623 13.288 1.00 86.62 182 LEU A C 1
ATOM 1439 O O . LEU A 1 182 ? -15.248 -1.223 14.438 1.00 86.62 182 LEU A O 1
ATOM 1443 N N . PHE A 1 183 ? -16.109 -1.914 12.484 1.00 88.75 183 PHE A N 1
ATOM 1444 C CA . PHE A 1 183 ? -17.505 -1.802 12.914 1.00 88.75 183 PHE A CA 1
ATOM 1445 C C . PHE A 1 183 ? -17.877 -2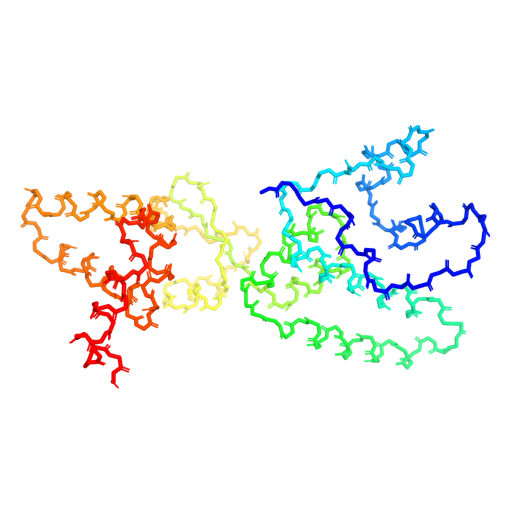.838 13.976 1.00 88.75 183 PHE A C 1
ATOM 1447 O O . PHE A 1 183 ? -18.514 -2.479 14.967 1.00 88.75 183 PHE A O 1
ATOM 1454 N N . ASP A 1 184 ? -17.421 -4.082 13.838 1.00 87.69 184 ASP A N 1
ATOM 1455 C CA . ASP A 1 184 ? -17.611 -5.108 14.868 1.00 87.69 184 ASP A CA 1
ATOM 1456 C C . ASP A 1 184 ? -16.919 -4.720 16.181 1.00 87.69 184 ASP A C 1
ATOM 1458 O O . ASP A 1 184 ? -17.461 -4.950 17.265 1.00 87.69 184 ASP A O 1
ATOM 1462 N N . LEU A 1 185 ? -15.755 -4.068 16.107 1.00 85.19 185 LEU A N 1
ATOM 1463 C CA . LEU A 1 185 ? -15.031 -3.556 17.268 1.00 85.19 185 LEU A CA 1
ATOM 1464 C C . LEU A 1 185 ? -15.775 -2.394 17.939 1.00 85.19 185 LEU A C 1
ATOM 1466 O O . LEU A 1 185 ? -15.845 -2.366 19.166 1.00 85.19 185 LEU A O 1
ATOM 1470 N N . ILE A 1 186 ? -16.385 -1.488 17.166 1.00 91.12 186 ILE A N 1
ATOM 1471 C CA . ILE A 1 186 ? -17.258 -0.416 17.682 1.00 91.12 186 ILE A CA 1
ATOM 1472 C C . ILE A 1 186 ? -18.455 -1.019 18.421 1.00 91.12 186 ILE A C 1
ATOM 1474 O O . ILE A 1 186 ? -18.733 -0.650 19.564 1.00 91.12 186 ILE A O 1
ATOM 1478 N N . LEU A 1 187 ? -19.149 -1.976 17.794 1.00 88.69 187 LEU A N 1
ATOM 1479 C CA . LEU A 1 187 ? -20.303 -2.653 18.391 1.00 88.69 187 LEU A CA 1
ATOM 1480 C C . LEU A 1 187 ? -19.909 -3.410 19.662 1.00 88.69 187 LEU A C 1
ATOM 1482 O O . LEU A 1 187 ? -20.600 -3.306 20.676 1.00 88.69 187 LEU A O 1
ATOM 1486 N N . SER A 1 188 ? -18.773 -4.108 19.636 1.00 81.31 188 SER A N 1
ATOM 1487 C CA . SER A 1 188 ? -18.231 -4.833 20.788 1.00 81.31 188 SER A CA 1
ATOM 1488 C C . SER A 1 188 ? -17.842 -3.888 21.924 1.00 81.31 188 SER A C 1
ATOM 1490 O O . SER A 1 188 ? -18.166 -4.154 23.079 1.00 81.31 188 SER A O 1
ATOM 1492 N N . ALA A 1 189 ? -17.194 -2.761 21.615 1.00 84.94 189 ALA A N 1
ATOM 1493 C CA . ALA A 1 189 ? -16.805 -1.754 22.599 1.00 84.94 189 ALA A CA 1
ATOM 1494 C C . ALA A 1 189 ? -18.026 -1.090 23.247 1.00 84.94 189 ALA A C 1
ATOM 1496 O O . ALA A 1 189 ? -18.040 -0.900 24.464 1.00 84.94 189 ALA A O 1
ATOM 1497 N N . ASN A 1 190 ? -19.068 -0.797 22.461 1.00 91.75 190 ASN A N 1
ATOM 1498 C CA . ASN A 1 190 ? -20.340 -0.288 22.968 1.00 91.75 190 ASN A CA 1
ATOM 1499 C C . ASN A 1 190 ? -21.056 -1.326 23.848 1.00 91.75 190 ASN A C 1
ATOM 1501 O O . ASN A 1 190 ? -21.485 -1.006 24.953 1.00 91.75 190 ASN A O 1
ATOM 1505 N N . TYR A 1 191 ? -21.130 -2.584 23.400 1.00 88.00 191 TYR A N 1
ATOM 1506 C CA . TYR A 1 191 ? -21.778 -3.670 24.143 1.00 88.00 191 TYR A CA 1
ATOM 1507 C C . TYR A 1 191 ? -21.086 -3.967 25.482 1.00 88.00 191 TYR A C 1
ATOM 1509 O O . TYR A 1 191 ? -21.748 -4.121 26.505 1.00 88.00 191 TYR A O 1
ATOM 1517 N N . LEU A 1 192 ? -19.751 -4.011 25.493 1.00 85.69 192 LEU A N 1
ATOM 1518 C CA . LEU A 1 192 ? -18.943 -4.228 26.699 1.00 85.69 192 LEU A CA 1
ATOM 1519 C C . LEU A 1 192 ? -18.761 -2.955 27.542 1.00 85.69 192 LEU A C 1
ATOM 1521 O O . LEU A 1 192 ? -18.125 -3.007 28.594 1.00 85.69 192 LEU A O 1
ATOM 1525 N N . ASN A 1 193 ? -19.312 -1.822 27.093 1.00 89.44 193 ASN A N 1
ATOM 1526 C CA . ASN A 1 193 ? -19.221 -0.514 27.739 1.00 89.44 193 ASN A CA 1
ATOM 1527 C C . ASN A 1 193 ? -17.770 -0.041 27.989 1.00 89.44 193 ASN A C 1
ATOM 1529 O O . ASN A 1 193 ? -17.443 0.531 29.032 1.00 89.44 193 ASN A O 1
ATOM 1533 N N . ILE A 1 194 ? -16.877 -0.273 27.022 1.00 89.88 194 ILE A N 1
ATOM 1534 C CA . ILE A 1 194 ? -15.479 0.180 27.063 1.00 89.88 194 ILE A CA 1
ATOM 1535 C C . ILE A 1 194 ? -15.385 1.534 26.356 1.00 89.88 194 ILE A C 1
ATOM 1537 O O . ILE A 1 194 ? -15.042 1.621 25.176 1.00 89.88 194 ILE A O 1
ATOM 1541 N N . LYS A 1 195 ? -15.689 2.607 27.095 1.00 90.19 195 LYS A N 1
ATOM 1542 C CA . LYS A 1 195 ? -15.789 3.971 26.550 1.00 90.19 195 LYS A CA 1
ATOM 1543 C C . LYS A 1 195 ? -14.542 4.423 25.781 1.00 90.19 195 LYS A C 1
ATOM 1545 O O . LYS A 1 195 ? -14.678 4.975 24.702 1.00 90.19 195 LYS A O 1
ATOM 1550 N N . SER A 1 196 ? -13.339 4.167 26.292 1.00 89.31 196 SER A N 1
ATOM 1551 C CA . SER A 1 196 ? -12.094 4.592 25.631 1.00 89.31 196 SER A CA 1
ATOM 1552 C C . SER A 1 196 ? -11.883 3.937 24.263 1.00 89.31 196 SER A C 1
ATOM 1554 O O . SER A 1 196 ? -11.411 4.588 23.335 1.00 89.31 196 SER A O 1
ATOM 1556 N N . LEU A 1 197 ? -12.249 2.661 24.125 1.00 79.38 197 LEU A N 1
ATOM 1557 C CA . LEU A 1 197 ? -12.157 1.932 22.862 1.00 79.38 197 LEU A CA 1
ATOM 1558 C C . LEU A 1 197 ? -13.252 2.374 21.889 1.00 79.38 197 LEU A C 1
ATOM 1560 O O . LEU A 1 197 ? -12.994 2.515 20.695 1.00 79.38 197 LEU A O 1
ATOM 1564 N N . LEU A 1 198 ? -14.458 2.628 22.402 1.00 90.81 198 LEU A N 1
ATOM 1565 C CA . LEU A 1 198 ? -15.550 3.187 21.615 1.00 90.81 198 LEU A CA 1
ATOM 1566 C C . LEU A 1 198 ? -15.182 4.576 21.077 1.00 90.81 198 LEU A C 1
ATOM 1568 O O . LEU A 1 198 ? -15.340 4.815 19.886 1.00 90.81 198 LEU A O 1
ATOM 1572 N N . ASP A 1 199 ? -14.629 5.452 21.917 1.00 91.06 199 ASP A N 1
ATOM 1573 C CA . ASP A 1 199 ? -14.208 6.799 21.523 1.00 91.06 199 ASP A CA 1
ATOM 1574 C C . ASP A 1 199 ? -13.125 6.733 20.430 1.00 91.06 199 ASP A C 1
ATOM 1576 O O . ASP A 1 199 ? -13.279 7.359 19.385 1.00 91.06 199 ASP A O 1
ATOM 1580 N N . LEU A 1 200 ? -12.086 5.906 20.614 1.00 87.50 200 LEU A N 1
ATOM 1581 C CA . LEU A 1 200 ? -10.989 5.742 19.647 1.00 87.50 200 LEU A CA 1
ATOM 1582 C C . LEU A 1 200 ? -11.468 5.211 18.287 1.00 87.50 200 LEU A C 1
ATOM 1584 O O . LEU A 1 200 ? -11.048 5.675 17.224 1.00 87.50 200 LEU A O 1
ATOM 1588 N N . THR A 1 201 ? -12.344 4.209 18.304 1.00 87.62 201 THR A N 1
ATOM 1589 C CA . THR A 1 201 ? -12.874 3.614 17.070 1.00 87.62 201 THR A CA 1
ATOM 1590 C C . THR A 1 201 ? -13.860 4.552 16.367 1.00 87.62 201 THR A C 1
ATOM 1592 O O . THR A 1 201 ? -13.829 4.650 15.140 1.00 87.62 201 THR A O 1
ATOM 1595 N N . CYS A 1 202 ? -14.661 5.317 17.117 1.00 92.00 202 CYS A N 1
ATOM 1596 C CA . CYS A 1 202 ? -15.495 6.391 16.572 1.00 92.00 202 CYS A CA 1
ATOM 1597 C C . CYS A 1 202 ? -14.657 7.521 15.959 1.00 92.00 202 CYS A C 1
ATOM 1599 O O . CYS A 1 202 ? -14.986 7.991 14.871 1.00 92.00 202 CYS A O 1
ATOM 1601 N N . GLU A 1 203 ? -13.571 7.934 16.617 1.00 91.31 203 GLU A N 1
ATOM 1602 C CA . GLU A 1 203 ? -12.634 8.942 16.106 1.00 91.31 203 GLU A CA 1
ATOM 1603 C C . GLU A 1 203 ? -11.998 8.481 14.791 1.00 91.31 203 GLU A C 1
ATOM 1605 O O . GLU A 1 203 ? -11.997 9.219 13.809 1.00 91.31 203 GLU A O 1
ATOM 1610 N N . THR A 1 204 ? -11.594 7.211 14.718 1.00 87.94 204 THR A N 1
ATOM 1611 C CA . THR A 1 204 ? -11.063 6.609 13.486 1.00 87.94 204 THR A CA 1
ATOM 1612 C C . THR A 1 204 ? -12.072 6.694 12.335 1.00 87.94 204 THR A C 1
ATOM 1614 O O . THR A 1 204 ? -11.719 7.086 11.223 1.00 87.94 204 THR A O 1
ATOM 1617 N N . VAL A 1 205 ? -13.349 6.370 12.579 1.00 90.12 205 VAL A N 1
ATOM 1618 C CA . VAL A 1 205 ? -14.407 6.503 11.558 1.00 90.12 205 VAL A CA 1
ATOM 1619 C C . VAL A 1 205 ? -14.645 7.971 11.189 1.00 90.12 205 VAL A C 1
ATOM 1621 O O . VAL A 1 205 ? -14.837 8.275 10.010 1.00 90.12 205 VAL A O 1
ATOM 1624 N N . ALA A 1 206 ? -14.596 8.889 12.156 1.00 89.31 206 ALA A N 1
ATOM 1625 C CA . ALA A 1 206 ? -14.743 10.320 11.906 1.00 89.31 206 ALA A CA 1
ATOM 1626 C C . ALA A 1 206 ? -13.623 10.855 10.999 1.00 89.31 206 ALA A C 1
ATOM 1628 O O . ALA A 1 206 ? -13.906 11.544 10.017 1.00 89.31 206 ALA A O 1
ATOM 1629 N N . ASP A 1 207 ? -12.373 10.464 11.245 1.00 86.38 207 ASP A N 1
ATOM 1630 C CA . ASP A 1 207 ? -11.230 10.810 10.394 1.00 86.38 207 ASP A CA 1
ATOM 1631 C C . ASP A 1 207 ? -11.359 10.230 8.983 1.00 86.38 207 ASP A C 1
ATOM 1633 O O . ASP A 1 207 ? -10.977 10.865 7.999 1.00 86.38 207 ASP A O 1
ATOM 1637 N N . MET A 1 208 ? -11.966 9.049 8.842 1.00 83.56 208 MET A N 1
ATOM 1638 C CA . MET A 1 208 ? -12.255 8.473 7.528 1.00 83.56 208 MET A CA 1
ATOM 1639 C C . MET A 1 208 ? -13.314 9.253 6.742 1.00 83.56 208 MET A C 1
ATOM 1641 O O . MET A 1 208 ? -13.364 9.093 5.519 1.00 83.56 208 MET A O 1
ATOM 1645 N N . VAL A 1 209 ? -14.158 10.045 7.403 1.00 88.44 209 VAL A N 1
ATOM 1646 C CA . VAL A 1 209 ? -15.221 10.864 6.794 1.00 88.44 209 VAL A CA 1
ATOM 1647 C C . VAL A 1 209 ? -14.750 12.296 6.543 1.00 88.44 209 VAL A C 1
ATOM 1649 O O . VAL A 1 209 ? -15.168 12.926 5.571 1.00 88.44 209 VAL A O 1
ATOM 1652 N N . LYS A 1 210 ? -13.862 12.808 7.396 1.00 86.75 210 LYS A N 1
ATOM 1653 C CA . LYS A 1 210 ? -13.375 14.185 7.352 1.00 86.75 210 LYS A CA 1
ATOM 1654 C C . LYS A 1 210 ? -12.792 14.536 5.979 1.00 86.75 210 LYS A C 1
ATOM 1656 O O . LYS A 1 210 ? -11.927 13.841 5.454 1.00 86.75 210 LYS A O 1
ATOM 1661 N N . GLY A 1 211 ? -13.278 15.634 5.400 1.00 81.44 211 GLY A N 1
ATOM 1662 C CA . GLY A 1 211 ? -12.795 16.165 4.122 1.00 81.44 211 GLY A CA 1
ATOM 1663 C C . GLY A 1 211 ? -13.205 15.376 2.873 1.00 81.44 211 GLY A C 1
ATOM 1664 O O . GLY A 1 211 ? -12.720 15.698 1.792 1.00 81.44 211 GLY A O 1
ATOM 1665 N N . LYS A 1 212 ? -14.075 14.364 2.989 1.00 83.12 212 LYS A N 1
ATOM 1666 C CA . LYS A 1 212 ? -14.595 13.613 1.836 1.00 83.12 212 LYS A CA 1
ATOM 1667 C C . LYS A 1 212 ? -15.952 14.123 1.384 1.00 83.12 212 LYS A C 1
ATOM 1669 O O . LYS A 1 212 ? -16.763 14.582 2.186 1.00 83.12 212 LYS A O 1
ATOM 1674 N N . THR A 1 213 ? -16.221 13.970 0.093 1.00 86.19 213 THR A N 1
ATOM 1675 C CA . THR A 1 213 ? -17.534 14.263 -0.488 1.00 86.19 213 THR A CA 1
ATOM 1676 C C . THR A 1 213 ? -18.560 13.178 -0.124 1.00 86.19 213 THR A C 1
ATOM 1678 O O . THR A 1 213 ? -18.188 12.022 0.119 1.00 86.19 213 THR A O 1
ATOM 1681 N N . PRO A 1 214 ? -19.868 13.498 -0.100 1.00 83.62 214 PRO A N 1
ATOM 1682 C CA . PRO A 1 214 ? -20.929 12.515 0.137 1.00 83.62 214 PRO A CA 1
ATOM 1683 C C . PRO A 1 214 ? -20.855 11.298 -0.795 1.00 83.62 214 PRO A C 1
ATOM 1685 O O . PRO A 1 214 ? -21.108 10.169 -0.373 1.00 83.62 214 PRO A O 1
ATOM 1688 N N . GLU A 1 215 ? -20.473 11.505 -2.053 1.00 83.06 215 GLU A N 1
ATOM 1689 C CA . GLU A 1 215 ? -20.321 10.457 -3.060 1.00 83.06 215 GLU A CA 1
ATOM 1690 C C . GLU A 1 215 ? -19.154 9.513 -2.724 1.00 83.06 215 GLU A C 1
ATOM 1692 O O . GLU A 1 215 ? -19.297 8.287 -2.790 1.00 83.06 215 GLU A O 1
ATOM 1697 N N . GLU A 1 216 ? -18.015 10.057 -2.290 1.00 81.94 216 GLU A N 1
ATOM 1698 C CA . GLU A 1 216 ? -16.859 9.267 -1.853 1.00 81.94 216 GLU A CA 1
ATOM 1699 C C . GLU A 1 216 ? -17.149 8.479 -0.577 1.00 81.94 216 GLU A C 1
ATOM 1701 O O . GLU A 1 216 ? -16.752 7.316 -0.476 1.00 81.94 216 GLU A O 1
ATOM 1706 N N . ILE A 1 217 ? -17.863 9.079 0.379 1.00 86.62 217 ILE A N 1
ATOM 1707 C CA . ILE A 1 217 ? -18.295 8.417 1.618 1.00 86.62 217 ILE A CA 1
ATOM 1708 C C . ILE A 1 217 ? -19.210 7.240 1.274 1.00 86.62 217 ILE A C 1
ATOM 1710 O O . ILE A 1 217 ? -18.964 6.116 1.717 1.00 86.62 217 ILE A O 1
ATOM 1714 N N . ARG A 1 218 ? -20.217 7.456 0.420 1.00 84.75 218 ARG A N 1
ATOM 1715 C CA . ARG A 1 218 ? -21.141 6.398 -0.016 1.00 84.75 218 ARG A CA 1
ATOM 1716 C C . ARG A 1 218 ? -20.410 5.242 -0.680 1.00 84.75 218 ARG A C 1
ATOM 1718 O O . ARG A 1 218 ? -20.658 4.089 -0.337 1.00 84.75 218 ARG A O 1
ATOM 1725 N N . LYS A 1 219 ? -19.452 5.539 -1.559 1.00 84.88 219 LYS A N 1
ATOM 1726 C CA . LYS A 1 219 ? -18.608 4.519 -2.192 1.00 84.88 219 LYS A CA 1
ATOM 1727 C C . LYS A 1 219 ? -17.730 3.784 -1.174 1.00 84.88 219 LYS A C 1
ATOM 1729 O O . LYS A 1 219 ? -17.613 2.565 -1.241 1.00 84.88 219 LYS A O 1
ATOM 1734 N N . LYS A 1 220 ? -17.125 4.503 -0.222 1.00 79.19 220 LYS A N 1
ATOM 1735 C CA . LYS A 1 220 ? -16.213 3.952 0.800 1.00 79.19 220 LYS A CA 1
ATOM 1736 C C . LYS A 1 220 ? -16.923 3.012 1.778 1.00 79.19 220 LYS A C 1
ATOM 1738 O O . LYS A 1 220 ? -16.319 2.029 2.200 1.00 79.19 220 LYS A O 1
ATOM 1743 N N . PHE A 1 221 ? -18.173 3.309 2.123 1.00 84.38 221 PHE A N 1
ATOM 1744 C CA . PHE A 1 221 ? -18.977 2.534 3.075 1.00 84.38 221 PHE A CA 1
ATOM 1745 C C . PHE A 1 221 ? -20.041 1.653 2.406 1.00 84.38 221 PHE A C 1
ATOM 1747 O O . PHE A 1 221 ? -20.859 1.058 3.098 1.00 84.38 221 PHE A O 1
ATOM 1754 N N . ASN A 1 222 ? -20.017 1.547 1.071 1.00 79.44 222 ASN A N 1
ATOM 1755 C CA . ASN A 1 222 ? -20.974 0.772 0.280 1.00 79.44 222 ASN A CA 1
ATOM 1756 C C . ASN A 1 222 ? -22.445 1.112 0.607 1.00 79.44 222 ASN A C 1
ATOM 1758 O O . ASN A 1 222 ? -23.300 0.234 0.724 1.00 79.44 222 ASN A O 1
ATOM 1762 N N . ILE A 1 223 ? -22.730 2.405 0.787 1.00 86.50 223 ILE A N 1
ATOM 1763 C CA . ILE A 1 223 ? -24.060 2.919 1.127 1.00 86.50 223 ILE A CA 1
ATOM 1764 C C . ILE A 1 223 ? -24.837 3.147 -0.170 1.00 86.50 223 ILE A C 1
ATOM 1766 O O . ILE A 1 223 ? -24.382 3.877 -1.055 1.00 86.50 223 ILE A O 1
ATOM 1770 N N . LYS A 1 224 ? -26.024 2.542 -0.276 1.00 82.38 224 LYS A N 1
ATOM 1771 C CA . LYS A 1 224 ? -26.934 2.755 -1.407 1.00 82.38 224 LYS A CA 1
ATOM 1772 C C . LYS A 1 224 ? -27.471 4.186 -1.385 1.00 82.38 224 LYS A C 1
ATOM 1774 O O . LYS A 1 224 ? -27.942 4.651 -0.355 1.00 82.38 224 LYS A O 1
ATOM 1779 N N . ASP A 1 225 ? -27.422 4.853 -2.533 1.00 82.56 225 ASP A N 1
ATOM 1780 C CA . ASP A 1 225 ? -28.025 6.170 -2.710 1.00 82.56 225 ASP A CA 1
ATOM 1781 C C . ASP A 1 225 ? -29.542 6.039 -2.861 1.00 82.56 225 ASP A C 1
ATOM 1783 O O . ASP A 1 225 ? -30.037 5.466 -3.834 1.00 82.56 225 ASP A O 1
ATOM 1787 N N . ASP A 1 226 ? -30.268 6.526 -1.868 1.00 82.88 226 ASP A N 1
ATOM 1788 C CA . ASP A 1 226 ? -31.723 6.489 -1.764 1.00 82.88 226 ASP A CA 1
ATOM 1789 C C . ASP A 1 226 ? -32.385 7.835 -2.095 1.00 82.88 226 ASP A C 1
ATOM 1791 O O . ASP A 1 226 ? -33.611 7.934 -2.087 1.00 82.88 226 ASP A O 1
ATOM 1795 N N . PHE A 1 227 ? -31.603 8.858 -2.449 1.00 76.69 227 PHE A N 1
ATOM 1796 C CA . PHE A 1 227 ? -32.141 10.174 -2.777 1.00 76.69 227 PHE A CA 1
ATOM 1797 C C . PHE A 1 227 ? -32.514 10.297 -4.256 1.00 76.69 227 PHE A C 1
ATOM 1799 O O . PHE A 1 227 ? -31.726 9.966 -5.151 1.00 76.69 227 PHE A O 1
ATOM 1806 N N . THR A 1 228 ? -33.687 10.880 -4.518 1.00 79.88 228 THR A N 1
ATOM 1807 C CA . THR A 1 228 ? -34.042 11.373 -5.854 1.00 79.88 228 THR A CA 1
ATOM 1808 C C . THR A 1 228 ? -33.174 12.582 -6.229 1.00 79.88 228 THR A C 1
ATOM 1810 O O . THR A 1 228 ? -32.652 13.263 -5.339 1.00 79.88 228 THR A O 1
ATOM 1813 N N . PRO A 1 229 ? -32.993 12.877 -7.530 1.00 76.81 229 PRO A N 1
ATOM 1814 C CA . PRO A 1 229 ? -32.224 14.036 -7.977 1.00 76.81 229 PRO A CA 1
ATOM 1815 C C . PRO A 1 229 ? -32.707 15.354 -7.356 1.00 76.81 229 PRO A C 1
ATOM 1817 O O . PRO A 1 229 ? -31.877 16.117 -6.868 1.00 76.81 229 PRO A O 1
ATOM 1820 N N . GLU A 1 230 ? -34.026 15.580 -7.270 1.00 74.75 230 GLU A N 1
ATOM 1821 C CA . GLU A 1 230 ? -34.565 16.808 -6.665 1.00 74.75 230 GLU A CA 1
ATOM 1822 C C . GLU A 1 230 ? -34.258 16.899 -5.162 1.00 74.75 230 GLU A C 1
ATOM 1824 O O . GLU A 1 230 ? -33.867 17.955 -4.664 1.00 74.75 230 GLU A O 1
ATOM 1829 N N . GLY A 1 231 ? -34.357 15.780 -4.435 1.00 76.19 231 GLY A N 1
ATOM 1830 C CA . GLY A 1 231 ? -34.063 15.742 -3.001 1.00 76.19 231 GLY A CA 1
ATOM 1831 C C . GLY A 1 231 ? -32.587 16.003 -2.684 1.00 76.19 231 GLY A C 1
ATOM 1832 O O . GLY A 1 231 ? -32.267 16.593 -1.654 1.00 76.19 231 GLY A O 1
ATOM 1833 N N . LYS A 1 232 ? -31.667 15.618 -3.580 1.00 70.69 232 LYS A N 1
ATOM 1834 C CA . LYS A 1 232 ? -30.231 15.911 -3.420 1.00 70.69 232 LYS A CA 1
ATOM 1835 C C . LYS A 1 232 ? -29.940 17.400 -3.529 1.00 70.69 232 LYS A C 1
ATOM 1837 O O . LYS A 1 232 ? -29.153 17.917 -2.740 1.00 70.69 232 LYS A O 1
ATOM 1842 N N . GLU A 1 233 ? -30.549 18.077 -4.498 1.00 73.00 233 GLU A N 1
ATOM 1843 C CA . GLU A 1 233 ? -30.354 19.515 -4.708 1.00 73.00 233 GLU A CA 1
ATOM 1844 C C . GLU A 1 233 ? -30.919 20.337 -3.550 1.00 73.00 233 GLU A C 1
ATOM 1846 O O . GLU A 1 233 ? -30.290 21.301 -3.112 1.00 73.00 233 GLU A O 1
ATOM 1851 N N . GLU A 1 234 ? -32.061 19.923 -3.001 1.00 73.69 234 GLU A N 1
ATOM 1852 C CA . GLU A 1 234 ? -32.659 20.559 -1.830 1.00 73.69 234 GLU A CA 1
ATOM 1853 C C . GLU A 1 234 ? -31.768 20.435 -0.592 1.00 73.69 234 GLU A C 1
ATOM 1855 O O . GLU A 1 234 ? -31.416 21.448 0.014 1.00 73.69 234 GLU A O 1
ATOM 1860 N N . VAL A 1 235 ? -31.294 19.226 -0.276 1.00 76.75 235 VAL A N 1
ATOM 1861 C CA . VAL A 1 235 ? -30.377 19.010 0.854 1.00 76.75 235 VAL A CA 1
ATOM 1862 C C . VAL A 1 235 ? -29.058 19.764 0.650 1.00 76.75 235 VAL A C 1
ATOM 1864 O O . VAL A 1 235 ? -28.517 20.324 1.603 1.00 76.75 235 VAL A O 1
ATOM 1867 N N . ARG A 1 236 ? -28.544 19.838 -0.585 1.00 73.12 236 ARG A N 1
ATOM 1868 C CA . ARG A 1 236 ? -27.303 20.567 -0.902 1.00 73.12 236 ARG A CA 1
ATOM 1869 C C . ARG A 1 236 ? -27.465 22.082 -0.738 1.00 73.12 236 ARG A C 1
ATOM 1871 O O . ARG A 1 236 ? -26.539 22.732 -0.262 1.00 73.12 236 ARG A O 1
ATOM 1878 N N . ARG A 1 237 ? -28.641 22.624 -1.074 1.00 76.12 237 ARG A N 1
ATOM 1879 C CA . ARG A 1 237 ? -29.009 24.033 -0.855 1.00 76.12 237 ARG A CA 1
ATOM 1880 C C . ARG A 1 237 ? -29.199 24.351 0.629 1.00 76.12 237 ARG A C 1
ATOM 1882 O O . ARG A 1 237 ? -28.766 25.400 1.087 1.00 76.12 237 ARG A O 1
ATOM 1889 N N . GLU A 1 238 ? -29.809 23.454 1.399 1.00 77.31 238 GLU A N 1
ATOM 1890 C CA . GLU A 1 238 ? -30.032 23.663 2.837 1.00 77.31 238 GLU A CA 1
ATOM 1891 C C . GLU A 1 238 ? -28.768 23.496 3.687 1.00 77.31 238 GLU A C 1
ATOM 1893 O O . GLU A 1 238 ? -28.597 24.162 4.710 1.00 77.31 238 GLU A O 1
ATOM 1898 N N . LYS A 1 239 ? -27.877 22.580 3.300 1.00 79.31 239 LYS A N 1
ATOM 1899 C CA . LYS A 1 239 ? -26.669 22.231 4.063 1.00 79.31 239 LYS A CA 1
ATOM 1900 C C . LYS A 1 239 ? -25.412 22.897 3.520 1.00 79.31 239 LYS A C 1
ATOM 1902 O O . LYS A 1 239 ? -24.312 22.419 3.769 1.00 79.31 239 LYS A O 1
ATOM 1907 N N . GLN A 1 240 ? -25.569 24.012 2.815 1.00 70.94 240 GLN A N 1
ATOM 1908 C CA . GLN A 1 240 ? -24.467 24.741 2.191 1.00 70.94 240 GLN A CA 1
ATOM 1909 C C . GLN A 1 240 ? -23.395 25.180 3.211 1.00 70.94 240 GLN A C 1
ATOM 1911 O O . GLN A 1 240 ? -22.212 25.130 2.899 1.00 70.94 240 GLN A O 1
ATOM 1916 N N . TRP A 1 241 ? -23.801 25.455 4.459 1.00 73.56 241 TRP A N 1
ATOM 1917 C CA . TRP A 1 241 ? -22.922 25.748 5.604 1.00 73.56 241 TRP A CA 1
ATOM 1918 C C . TRP A 1 241 ? -21.936 24.627 5.971 1.00 73.56 241 TRP A C 1
ATOM 1920 O O . TRP A 1 241 ? -20.959 24.880 6.662 1.00 73.56 241 TRP A O 1
ATOM 1930 N N . ALA A 1 242 ? -22.192 23.381 5.564 1.00 61.78 242 ALA A N 1
ATOM 1931 C CA . ALA A 1 242 ? -21.316 22.248 5.863 1.00 61.78 242 ALA A CA 1
ATOM 1932 C C . ALA A 1 242 ? -20.137 22.122 4.877 1.00 61.78 242 ALA A C 1
ATOM 1934 O O . ALA A 1 242 ? -19.312 21.222 5.029 1.00 61.78 242 ALA A O 1
ATOM 1935 N N . PHE A 1 243 ? -20.090 22.985 3.857 1.00 58.94 243 PHE A N 1
ATOM 1936 C CA . PHE A 1 243 ? -19.087 22.980 2.789 1.00 58.94 243 PHE A CA 1
ATOM 1937 C C . PHE A 1 243 ? -18.229 24.261 2.752 1.00 58.94 243 PHE A C 1
ATOM 1939 O O . PHE A 1 243 ? -17.474 24.441 1.796 1.00 58.94 243 PHE A O 1
ATOM 1946 N N . GLU A 1 244 ? -18.356 25.133 3.759 1.00 52.59 244 GLU A N 1
ATOM 1947 C CA . GLU A 1 244 ? -17.461 26.275 4.036 1.00 52.59 244 GLU A CA 1
ATOM 1948 C C . GLU A 1 244 ? -16.339 25.866 5.000 1.00 52.59 244 GLU A C 1
ATOM 1950 O O . GLU A 1 244 ? -15.194 26.332 4.794 1.00 52.59 244 GLU A O 1
#

pLDDT: mean 71.33, std 19.05, range [27.44, 93.69]

Foldseek 3Di:
DFDWPPPPPPPDDDPDDDDCPVVVVVLLCVQFVCCVPVDPVPDDDPPDTDTDPLADPVLVVLVSVLSVLVSVLVPDPDDPPPSVVVNVVVLVVSCPDDPVSLVSNLVVCVVRVVVVSVVSSCVVFPWAWAAELVGDTDTDGPVVLCVDPVSVVVPVVDDSPPGHYPNPGDVVNVDDQDPVNLVVQLVVCVVVVVVVSNVVSVVVVVVVVPPDDPVVVCVRVVPDDPDDPVRVVVCCVVVVVVVD

InterPro domains:
  IPR001232 S-phase kinase-associated protein 1-like [SM00512] (26-114)
  IPR001232 S-phase kinase-associated protein 1-like [SM00512] (125-194)
  IPR011333 SKP1/BTB/POZ domain superfamily [G3DSA:3.30.710.10] (26-126)
  IPR011333 SKP1/BTB/POZ domain superfamily [G3DSA:3.30.710.10] (127-176)
  IPR011333 SKP1/BTB/POZ domain superfamily [G3DSA:3.30.710.10] (177-244)
  IPR011333 SKP1/BTB/POZ domain superfamily [SSF54695] (40-72)
  IPR011333 SKP1/BTB/POZ domain superfamily [SSF54695] (128-177)
  IPR016072 SKP1 component, dimerisation [PF01466] (195-242)
  IPR016073 SKP1 component, POZ domain [PF03931] (40-71)
  IPR016073 SKP1 component, POZ domain [PF03931] (128-177)
  IPR016897 S-phase kinase-associated protein 1 [PTHR11165] (32-127)
  IPR036296 SKP1-like, dimerisation domain superfamily [SSF81382] (84-127)
  IPR036296 SKP1-like, dimerisation domain superfamily [SSF81382] (174-241)

Secondary structure (DSSP, 8-state):
-PBPGGGGGGG------SSTHHHHHHHS-TT-HHHHHH--TTS--TT----BTTS-HHHHHHHHHHHHHHHHHHS--S-TTHHHHHHHHHHHHHT-S-HHHHHHHHHHHHHTT-HHHHHHHHHH--EEEEEETTS-EEEEEHHHHTTSHHHHHHHHHS-GGG-EEETT--HHHHS---HHHHHHHHHHHHHTT-HHHHHHHHHHHHHHHTT--HHHHHHHTT------HHHHHHHHHHTGGGG-

Sequence (244 aa):
MPITLNCLESLFVWDCFDIYACRCINAYFVDCFIISNYIVIEDVGADDVIPLPNVTSKVLSKVIEYCKEHVEAANSDDRATYVNDELKAWDADFVKVDRATLRELKRAADYLEIKSLLDLMSQTLEDITLMSCDHKTFEVDKSVALMSQTIKHLIEDVCVDYGIPLPNVESKILCKVDNATLFDLILSANYLNIKSLLDLTCETVADMVKGKTPEEIRKKFNIKDDFTPEGKEEVRREKQWAFE

Organism: NCBI:txid152421

Radius of gyration: 24.69 Å; chains: 1; bounding box: 62×48×72 Å